Protein AF-A0A9D8BSC3-F1 (afdb_monomer_lite)

Radius of gyration: 22.59 Å; chains: 1; bounding box: 41×55×97 Å

Foldseek 3Di:
DDDDDPDDDPDPPPDDAAAPVLAQEAEDAEPLVVQVVVQVCVQVVDHWWKFKWFDLDDVLLVQLQCLQPQWDQHPVPRDIGGNDHWYWYKYFDPDQDFDADPNQGQDDHRRGMMTMTTDNQCAQVSLVSSVVSCVVSPIGTNDTDGHDPDPDDPPDDQDPCPPFKAWDDWDFDPPDPPGAIETEIEGQDPVVQLSVQVSDDACDPRYKYWYQYPQAIWIAHNSGIDGQAHDPVFQDPVQADEAKEWDDDFSPVQLVCLVVV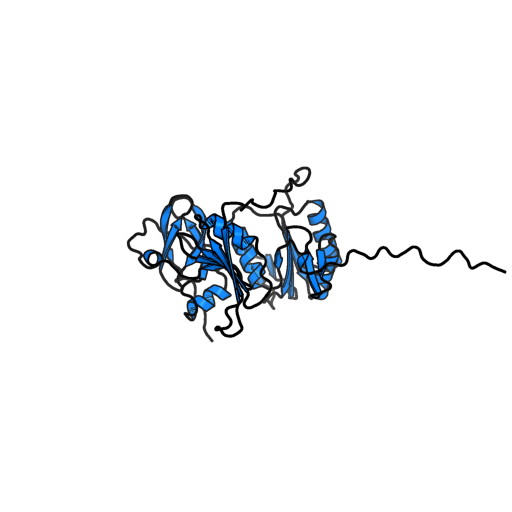VYQWGKTWIQDPPPRRIDIDTDHAQDWTWDADPPPRGTHIYGNVVDDDDDD

Structure (mmCIF, N/CA/C/O backbone):
data_AF-A0A9D8BSC3-F1
#
_entry.id   AF-A0A9D8BSC3-F1
#
loop_
_atom_site.group_PDB
_atom_site.id
_atom_site.type_symbol
_atom_site.label_atom_id
_atom_site.label_alt_id
_atom_site.label_comp_id
_atom_site.label_asym_id
_atom_site.label_entity_id
_atom_site.label_seq_id
_atom_site.pdbx_PDB_ins_code
_atom_site.Cartn_x
_atom_site.Cartn_y
_atom_site.Cartn_z
_atom_site.occupancy
_atom_site.B_iso_or_equiv
_atom_site.auth_seq_id
_atom_site.auth_comp_id
_atom_site.auth_asym_id
_atom_site.auth_atom_id
_atom_site.pdbx_PDB_model_num
ATOM 1 N N . MET A 1 1 ? 17.884 -0.652 -69.849 1.00 39.44 1 MET A N 1
ATOM 2 C CA . MET A 1 1 ? 17.995 0.632 -69.124 1.00 39.44 1 MET A CA 1
ATOM 3 C C . MET A 1 1 ? 16.592 1.201 -68.985 1.00 39.44 1 MET A C 1
ATOM 5 O O . MET A 1 1 ? 16.002 1.468 -70.017 1.00 39.44 1 MET A O 1
ATOM 9 N N . GLY A 1 2 ? 15.944 1.337 -67.831 1.00 35.50 2 GLY A N 1
ATOM 10 C CA . GLY A 1 2 ? 16.132 0.869 -66.445 1.00 35.50 2 GLY A CA 1
ATOM 11 C C . GLY A 1 2 ? 14.716 0.931 -65.817 1.00 35.50 2 GLY A C 1
ATOM 12 O O . GLY A 1 2 ? 13.962 1.826 -66.169 1.00 35.50 2 GLY A O 1
ATOM 13 N N . LEU A 1 3 ? 14.176 -0.009 -65.030 1.00 40.19 3 LEU A N 1
ATOM 14 C CA . LEU A 1 3 ? 14.751 -0.761 -63.910 1.00 40.19 3 LEU A CA 1
ATOM 15 C C . LEU A 1 3 ? 15.515 0.180 -62.975 1.00 40.19 3 LEU A C 1
ATOM 17 O O . LEU A 1 3 ? 16.732 0.080 -62.951 1.00 40.19 3 LEU A O 1
ATOM 21 N N . LEU A 1 4 ? 14.815 1.120 -62.304 1.00 37.81 4 LEU A N 1
ATOM 22 C CA . LEU A 1 4 ? 15.214 1.730 -61.011 1.00 37.81 4 LEU A CA 1
ATOM 23 C C . LEU A 1 4 ? 14.253 2.799 -60.407 1.00 37.81 4 LEU A C 1
ATOM 25 O O . LEU A 1 4 ? 14.720 3.628 -59.648 1.00 37.81 4 LEU A O 1
ATOM 29 N N . ASP A 1 5 ? 12.928 2.771 -60.624 1.00 36.38 5 ASP A N 1
ATOM 30 C CA . ASP A 1 5 ? 12.012 3.763 -59.984 1.00 36.38 5 ASP A CA 1
ATOM 31 C C . ASP A 1 5 ? 10.900 3.157 -59.106 1.00 36.38 5 ASP A C 1
ATOM 33 O O . ASP A 1 5 ? 9.890 3.789 -58.803 1.00 36.38 5 ASP A O 1
ATOM 37 N N . ARG A 1 6 ? 11.061 1.905 -58.655 1.00 36.91 6 ARG A N 1
ATOM 38 C CA . ARG A 1 6 ? 10.034 1.205 -57.850 1.00 36.91 6 ARG A CA 1
ATOM 39 C C . ARG A 1 6 ? 10.455 0.832 -56.431 1.00 36.91 6 ARG A C 1
ATOM 41 O O . ARG A 1 6 ? 9.776 0.049 -55.772 1.00 36.91 6 ARG A O 1
ATOM 48 N N . TRP A 1 7 ? 11.551 1.400 -55.956 1.00 40.72 7 TRP A N 1
ATOM 49 C CA . TRP A 1 7 ? 12.093 1.192 -54.620 1.00 40.72 7 TRP A CA 1
ATOM 50 C C . TRP A 1 7 ? 12.510 2.556 -54.099 1.00 40.72 7 TRP A C 1
ATOM 52 O O . TRP A 1 7 ? 13.538 3.022 -54.535 1.00 40.72 7 TRP A O 1
ATOM 62 N N . PHE A 1 8 ? 11.707 3.215 -53.263 1.00 40.84 8 PHE A N 1
ATOM 63 C CA . PHE A 1 8 ? 12.141 4.012 -52.105 1.00 40.84 8 PHE A CA 1
ATOM 64 C C . PHE A 1 8 ? 10.902 4.646 -51.453 1.00 40.84 8 PHE A C 1
ATOM 66 O O . PHE A 1 8 ? 10.196 5.447 -52.054 1.00 40.84 8 PHE A O 1
ATOM 73 N N . GLY A 1 9 ? 10.651 4.280 -50.192 1.00 37.97 9 GLY A N 1
ATOM 74 C CA . GLY A 1 9 ? 9.944 5.160 -49.263 1.00 37.97 9 GLY A CA 1
ATOM 75 C C . GLY A 1 9 ? 8.435 4.982 -49.097 1.00 37.97 9 GLY A C 1
ATOM 76 O O . GLY A 1 9 ? 7.731 5.979 -48.985 1.00 37.97 9 GLY A O 1
ATOM 77 N N . LYS A 1 10 ? 7.919 3.752 -48.936 1.00 38.69 10 LYS A N 1
ATOM 78 C CA . LYS A 1 10 ? 6.750 3.604 -48.046 1.00 38.69 10 LYS A CA 1
ATOM 79 C C . LYS A 1 10 ? 7.221 4.013 -46.654 1.00 38.69 10 LYS A C 1
ATOM 81 O O . LYS A 1 10 ? 8.032 3.309 -46.052 1.00 38.69 10 LYS A O 1
ATOM 86 N N . GLY A 1 11 ? 6.790 5.193 -46.210 1.00 34.16 11 GLY A N 1
ATOM 87 C CA . GLY A 1 11 ? 7.116 5.739 -44.903 1.00 34.16 11 GLY A CA 1
ATOM 88 C C . GLY A 1 11 ? 6.906 4.674 -43.837 1.00 34.16 11 GLY A C 1
ATOM 89 O O . GLY A 1 11 ? 5.804 4.152 -43.685 1.00 34.16 11 GLY A O 1
ATOM 90 N N . ARG A 1 12 ? 7.980 4.333 -43.117 1.00 38.03 12 ARG A N 1
ATOM 91 C CA . ARG A 1 12 ? 7.855 3.691 -41.812 1.00 38.03 12 ARG A CA 1
ATOM 92 C C . ARG A 1 12 ? 6.946 4.609 -41.007 1.00 38.03 12 ARG A C 1
ATOM 94 O O . ARG A 1 12 ? 7.365 5.714 -40.665 1.00 38.03 12 ARG A O 1
ATOM 101 N N . SER A 1 13 ? 5.710 4.187 -40.754 1.00 37.22 13 SER A N 1
ATOM 102 C CA . SER A 1 13 ? 4.911 4.770 -39.686 1.00 37.22 13 SER A CA 1
ATOM 103 C C . SER A 1 13 ? 5.812 4.762 -38.458 1.00 37.22 13 SER A C 1
ATOM 105 O O . SER A 1 13 ? 6.232 3.687 -38.019 1.00 37.22 13 SER A O 1
ATOM 107 N N . LYS A 1 14 ? 6.225 5.942 -37.978 1.00 47.81 14 LYS A N 1
ATOM 108 C CA . LYS A 1 14 ? 6.919 6.029 -36.695 1.00 47.81 14 LYS A CA 1
ATOM 109 C C . LYS A 1 14 ? 5.969 5.376 -35.702 1.00 47.81 14 LYS A C 1
ATOM 111 O O . LYS A 1 14 ? 4.850 5.861 -35.548 1.00 47.81 14 LYS A O 1
ATOM 116 N N . LEU A 1 15 ? 6.378 4.246 -35.126 1.00 57.72 15 LEU A N 1
ATOM 117 C CA . LEU A 1 15 ? 5.668 3.686 -33.985 1.00 57.72 15 LEU A CA 1
ATOM 118 C C . LEU A 1 15 ? 5.483 4.822 -32.969 1.00 57.72 15 LEU A C 1
ATOM 120 O O . LEU A 1 15 ? 6.385 5.669 -32.867 1.00 57.72 15 LEU A O 1
ATOM 124 N N . PRO A 1 16 ? 4.332 4.887 -32.281 1.00 70.00 16 PRO A N 1
ATOM 125 C CA . PRO A 1 16 ? 4.141 5.861 -31.220 1.00 70.00 16 PRO A CA 1
ATOM 126 C C . PRO A 1 16 ? 5.351 5.807 -30.283 1.00 70.00 16 PRO A C 1
ATOM 128 O O . PRO A 1 16 ? 5.787 4.730 -29.879 1.00 70.00 16 PRO A O 1
ATOM 131 N N . SER A 1 17 ? 5.964 6.962 -30.035 1.00 86.88 17 SER A N 1
ATOM 132 C CA . SER A 1 17 ? 7.032 7.077 -29.047 1.00 86.88 17 SER A CA 1
ATOM 133 C C . SER A 1 17 ? 6.356 7.351 -27.719 1.00 86.88 17 SER A C 1
ATOM 135 O O . SER A 1 17 ? 5.682 8.370 -27.613 1.00 86.88 17 SER A O 1
ATOM 137 N N . PHE A 1 18 ? 6.558 6.475 -26.745 1.00 91.88 18 PHE A N 1
ATOM 138 C CA . PHE A 1 18 ? 5.994 6.622 -25.410 1.00 91.88 18 PHE A CA 1
ATOM 139 C C . PHE A 1 18 ? 6.986 7.287 -24.450 1.00 91.88 18 PHE A C 1
ATOM 141 O O . PHE A 1 18 ? 8.204 7.163 -24.633 1.00 91.88 18 PHE A O 1
ATOM 148 N N . THR A 1 19 ? 6.471 7.977 -23.438 1.00 89.19 19 THR A N 1
ATOM 149 C CA . THR A 1 19 ? 7.225 8.547 -22.308 1.00 89.19 19 THR A CA 1
ATOM 150 C C . THR A 1 19 ? 6.678 8.037 -20.977 1.00 89.19 19 THR A C 1
ATOM 152 O O . THR A 1 19 ? 5.590 7.469 -20.928 1.00 89.19 19 THR A O 1
ATOM 155 N N . GLU A 1 20 ? 7.405 8.242 -19.877 1.00 87.06 20 GLU A N 1
ATOM 156 C CA . GLU A 1 20 ? 6.975 7.800 -18.536 1.00 87.06 20 GLU A CA 1
ATOM 157 C C . GLU A 1 20 ? 5.573 8.321 -18.166 1.00 87.06 20 GLU A C 1
ATOM 159 O O . GLU A 1 20 ? 4.775 7.609 -17.563 1.00 87.06 20 GLU A O 1
ATOM 164 N N . SER A 1 21 ? 5.233 9.537 -18.606 1.00 83.25 21 SER A N 1
ATOM 165 C CA . SER A 1 21 ? 3.921 10.160 -18.387 1.00 83.25 21 SER A CA 1
ATOM 166 C C . SER A 1 21 ? 2.738 9.416 -19.014 1.00 83.25 21 SER A C 1
ATOM 168 O O . SER A 1 21 ? 1.601 9.687 -18.638 1.00 83.25 21 SER A O 1
ATOM 170 N N . ASP A 1 22 ? 2.987 8.528 -19.980 1.00 84.50 22 ASP A N 1
ATOM 171 C CA . ASP A 1 22 ? 1.951 7.712 -20.622 1.00 84.50 22 ASP A CA 1
ATOM 172 C C . ASP A 1 22 ? 1.620 6.454 -19.802 1.00 84.50 22 ASP A C 1
ATOM 174 O O . ASP A 1 22 ? 0.696 5.713 -20.146 1.00 84.50 22 ASP A O 1
ATOM 178 N N . ASN A 1 23 ? 2.368 6.191 -18.724 1.00 85.62 23 ASN A N 1
ATOM 179 C CA . ASN A 1 23 ? 2.091 5.081 -17.831 1.00 85.62 23 ASN A CA 1
ATOM 180 C C . ASN A 1 23 ? 0.799 5.327 -17.045 1.00 85.62 23 ASN A C 1
ATOM 182 O O . ASN A 1 23 ? 0.721 6.221 -16.203 1.00 85.62 23 ASN A O 1
ATOM 186 N N . VAL A 1 24 ? -0.196 4.478 -17.276 1.00 85.44 24 VAL A N 1
ATOM 187 C CA . VAL A 1 24 ? -1.443 4.438 -16.498 1.00 85.44 24 VAL A CA 1
ATOM 188 C C . VAL A 1 24 ? -1.544 3.178 -15.632 1.00 85.44 24 VAL A C 1
ATOM 190 O O . VAL A 1 24 ? -2.511 3.025 -14.887 1.00 85.44 24 VAL A O 1
ATOM 193 N N . GLY A 1 25 ? -0.558 2.278 -15.724 1.00 84.88 25 GLY A N 1
ATOM 194 C CA . GLY A 1 25 ? -0.450 1.075 -14.904 1.00 84.88 25 GLY A CA 1
ATOM 195 C C . GLY A 1 25 ? 0.422 1.255 -13.658 1.00 84.88 25 GLY A C 1
ATOM 196 O O . GLY A 1 25 ? 1.201 2.200 -13.527 1.00 84.88 25 GLY A O 1
ATOM 197 N N . THR A 1 26 ? 0.337 0.294 -12.742 1.00 86.00 26 THR A N 1
ATOM 198 C CA . THR A 1 26 ? 1.191 0.215 -11.551 1.00 86.00 26 THR A CA 1
ATOM 199 C C . THR A 1 26 ? 2.370 -0.710 -11.832 1.00 86.00 26 THR A C 1
ATOM 201 O O . THR A 1 26 ? 2.204 -1.929 -11.940 1.00 86.00 26 THR A O 1
ATOM 204 N N . ARG A 1 27 ? 3.569 -0.132 -11.952 1.00 92.06 27 ARG A N 1
ATOM 205 C CA . ARG A 1 27 ? 4.796 -0.882 -12.230 1.00 92.06 27 ARG A CA 1
ATOM 206 C C . ARG A 1 27 ? 5.330 -1.573 -10.972 1.00 92.06 27 ARG A C 1
ATOM 208 O O . ARG A 1 27 ? 5.568 -0.926 -9.960 1.00 92.06 27 ARG A O 1
ATOM 215 N N . GLN A 1 28 ? 5.591 -2.869 -11.092 1.00 87.81 28 GLN A N 1
ATOM 216 C CA . GLN A 1 28 ? 6.288 -3.715 -10.130 1.00 87.81 28 GLN A CA 1
ATOM 217 C C . GLN A 1 28 ? 7.743 -3.861 -10.578 1.00 87.81 28 GLN A C 1
ATOM 219 O O . GLN A 1 28 ? 8.018 -4.487 -11.600 1.00 87.81 28 GLN A O 1
ATOM 224 N N . SER A 1 29 ? 8.662 -3.234 -9.849 1.00 86.62 29 SER A N 1
ATOM 225 C CA . SER A 1 29 ? 10.098 -3.185 -10.169 1.00 86.62 29 SER A CA 1
ATOM 226 C C . SER A 1 29 ? 10.998 -3.688 -9.042 1.00 86.62 29 SER A C 1
ATOM 228 O O . SER A 1 29 ? 12.162 -4.007 -9.281 1.00 86.62 29 SER A O 1
ATOM 230 N N . THR A 1 30 ? 10.464 -3.805 -7.825 1.00 77.50 30 THR A N 1
ATOM 231 C CA . THR A 1 30 ? 11.178 -4.337 -6.660 1.00 77.50 30 THR A CA 1
ATOM 232 C C . THR A 1 30 ? 10.383 -5.451 -5.991 1.00 77.50 30 THR A C 1
ATOM 234 O O . THR A 1 30 ? 9.166 -5.554 -6.158 1.00 77.50 30 THR A O 1
ATOM 237 N N . PHE A 1 31 ? 11.085 -6.289 -5.227 1.00 72.06 31 PHE A N 1
ATOM 238 C CA . PHE A 1 31 ? 10.464 -7.347 -4.437 1.00 72.06 31 PHE A CA 1
ATOM 239 C C . PHE A 1 31 ? 9.454 -6.775 -3.431 1.00 72.06 31 PHE A C 1
ATOM 241 O O . PHE A 1 31 ? 8.323 -7.249 -3.383 1.00 72.06 31 PHE A O 1
ATOM 248 N N . ASP A 1 32 ? 9.804 -5.688 -2.734 1.00 67.38 32 ASP A N 1
ATOM 249 C CA . ASP A 1 32 ? 8.925 -5.020 -1.761 1.00 67.38 32 ASP A CA 1
ATOM 250 C C . ASP A 1 32 ? 7.602 -4.543 -2.378 1.00 67.38 32 ASP A C 1
ATOM 252 O O . ASP A 1 32 ? 6.531 -4.778 -1.821 1.00 67.38 32 ASP A O 1
ATOM 256 N N . GLN A 1 33 ? 7.644 -3.932 -3.571 1.00 71.56 33 GLN A N 1
ATOM 257 C CA . GLN A 1 33 ? 6.428 -3.496 -4.271 1.00 71.56 33 GLN A CA 1
ATOM 258 C C . GLN A 1 33 ? 5.503 -4.686 -4.569 1.00 71.56 33 GLN A C 1
ATOM 260 O O . GLN A 1 33 ? 4.275 -4.585 -4.445 1.00 71.56 33 GLN A O 1
ATOM 265 N N . ALA A 1 34 ? 6.092 -5.826 -4.937 1.00 71.06 34 ALA A N 1
ATOM 266 C CA . ALA A 1 34 ? 5.349 -7.030 -5.255 1.00 71.06 34 ALA A CA 1
ATOM 267 C C . ALA A 1 34 ? 4.779 -7.703 -4.005 1.00 71.06 34 ALA A C 1
ATOM 269 O O . ALA A 1 34 ? 3.631 -8.146 -4.028 1.00 71.06 34 ALA A O 1
ATOM 270 N N . VAL A 1 35 ? 5.543 -7.747 -2.911 1.00 66.38 35 VAL A N 1
ATOM 271 C CA . VAL A 1 35 ? 5.078 -8.217 -1.599 1.00 66.38 35 VAL A CA 1
ATOM 272 C C . VAL A 1 35 ? 3.887 -7.382 -1.139 1.00 66.38 35 VAL A C 1
ATOM 274 O O . VAL A 1 35 ? 2.817 -7.947 -0.906 1.00 66.38 35 VAL A O 1
ATOM 277 N N . ALA A 1 36 ? 4.012 -6.052 -1.154 1.00 65.38 36 ALA A N 1
ATOM 278 C CA . ALA A 1 36 ? 2.921 -5.144 -0.814 1.00 65.38 36 ALA A CA 1
ATOM 279 C C . ALA A 1 36 ? 1.678 -5.396 -1.685 1.00 65.38 36 ALA A C 1
ATOM 281 O O . ALA A 1 36 ? 0.552 -5.426 -1.183 1.00 65.38 36 ALA A O 1
ATOM 282 N N . TYR A 1 37 ? 1.853 -5.642 -2.989 1.00 70.88 37 TYR A N 1
ATOM 283 C CA . TYR A 1 37 ? 0.745 -6.018 -3.869 1.00 70.88 37 TYR A CA 1
ATOM 284 C C . TYR A 1 37 ? 0.071 -7.333 -3.455 1.00 70.88 37 TYR A C 1
ATOM 286 O O . TYR A 1 37 ? -1.158 -7.379 -3.343 1.00 70.88 37 TYR A O 1
ATOM 294 N N . TRP A 1 38 ? 0.840 -8.402 -3.236 1.00 67.69 38 TRP A N 1
ATOM 295 C CA . TRP A 1 38 ? 0.288 -9.708 -2.868 1.00 67.69 38 TRP A CA 1
ATOM 296 C C . TRP A 1 38 ? -0.420 -9.675 -1.518 1.00 67.69 38 TRP A C 1
ATOM 298 O O . TRP A 1 38 ? -1.484 -10.278 -1.364 1.00 67.69 38 TRP A O 1
ATOM 308 N N . GLU A 1 39 ? 0.129 -8.929 -0.567 1.00 62.97 39 GLU A N 1
ATOM 309 C CA . GLU A 1 39 ? -0.489 -8.679 0.726 1.00 62.97 39 GLU A CA 1
ATOM 310 C C . GLU A 1 39 ? -1.814 -7.937 0.547 1.00 62.97 39 GLU A C 1
ATOM 312 O O . GLU A 1 39 ? -2.851 -8.451 0.961 1.00 62.97 39 GLU A O 1
ATOM 317 N N . MET A 1 40 ? -1.833 -6.810 -0.173 1.00 62.03 40 MET A N 1
ATOM 318 C CA . MET A 1 40 ? -3.067 -6.063 -0.460 1.00 62.03 40 MET A CA 1
ATOM 319 C C . MET A 1 40 ? -4.119 -6.896 -1.198 1.00 62.03 40 MET A C 1
ATOM 321 O O . MET A 1 40 ? -5.318 -6.769 -0.944 1.00 62.03 40 MET A O 1
ATOM 325 N N . ARG A 1 41 ? -3.696 -7.770 -2.113 1.00 64.25 41 ARG A N 1
ATOM 326 C CA . ARG A 1 41 ? -4.593 -8.685 -2.823 1.00 64.25 41 ARG A CA 1
ATOM 327 C C . ARG A 1 41 ? -5.234 -9.697 -1.875 1.00 64.25 41 ARG A C 1
ATOM 329 O O . ARG A 1 41 ? -6.434 -9.939 -1.978 1.00 64.25 41 ARG A O 1
ATOM 336 N N . ASN A 1 42 ? -4.462 -10.258 -0.945 1.00 55.38 42 ASN A N 1
ATOM 337 C CA . ASN A 1 42 ? -4.991 -11.151 0.086 1.00 55.38 42 ASN A CA 1
ATOM 338 C C . ASN A 1 42 ? -5.969 -10.416 1.020 1.00 55.38 42 ASN A C 1
ATOM 340 O O . ASN A 1 42 ? -6.974 -11.001 1.417 1.00 55.38 42 ASN A O 1
ATOM 344 N N . MET A 1 43 ? -5.730 -9.128 1.300 1.00 51.56 43 MET A N 1
ATOM 345 C CA . MET A 1 43 ? -6.607 -8.290 2.134 1.00 51.56 43 MET A CA 1
ATOM 346 C C . MET A 1 43 ? -7.977 -8.017 1.509 1.00 51.56 43 MET A C 1
ATOM 348 O O . MET A 1 43 ? -8.976 -7.948 2.214 1.00 51.56 43 MET A O 1
ATOM 352 N N . ARG A 1 44 ? -8.051 -7.824 0.187 1.00 54.06 44 ARG A N 1
ATOM 353 C CA . ARG A 1 44 ? -9.302 -7.419 -0.481 1.00 54.06 44 ARG A CA 1
ATOM 354 C C . ARG A 1 44 ? -10.333 -8.544 -0.595 1.00 54.06 44 ARG A C 1
ATOM 356 O O . ARG A 1 44 ? -11.460 -8.259 -0.987 1.00 54.06 44 ARG A O 1
ATOM 363 N N . GLN A 1 45 ? -9.949 -9.807 -0.364 1.00 48.34 45 GLN A N 1
ATOM 364 C CA . GLN A 1 45 ? -10.724 -11.040 -0.643 1.00 48.34 45 GLN A CA 1
ATOM 365 C C . GLN A 1 45 ? -11.301 -11.159 -2.070 1.00 48.34 45 GLN A C 1
ATOM 367 O O . GLN A 1 45 ? -11.909 -12.165 -2.438 1.00 48.34 45 GLN A O 1
ATOM 372 N N . LYS A 1 46 ? -11.072 -10.151 -2.910 1.00 53.81 46 LYS A N 1
ATOM 373 C CA . LYS A 1 46 ? -11.353 -10.114 -4.326 1.00 53.81 46 LYS A CA 1
ATOM 374 C C . LYS A 1 46 ? -10.031 -10.266 -5.050 1.00 53.81 46 LYS A C 1
ATOM 376 O O . LYS A 1 46 ? -9.147 -9.416 -5.001 1.00 53.81 46 LYS A O 1
ATOM 381 N N . PHE A 1 47 ? -9.908 -11.406 -5.699 1.00 67.44 47 PHE A N 1
ATOM 382 C CA . PHE A 1 47 ? -8.694 -11.806 -6.373 1.00 67.44 47 PHE A CA 1
ATOM 383 C C . PHE A 1 47 ? -8.795 -11.432 -7.839 1.00 67.44 47 PHE A C 1
ATOM 385 O O . PHE A 1 47 ? -9.440 -12.132 -8.625 1.00 67.44 47 PHE A O 1
ATOM 392 N N . ASP A 1 48 ? -8.109 -10.357 -8.195 1.00 81.00 48 ASP A N 1
ATOM 393 C CA . ASP A 1 48 ? -7.967 -9.966 -9.588 1.00 81.00 48 ASP A CA 1
ATOM 394 C C . ASP A 1 48 ? -7.325 -11.101 -10.404 1.00 81.00 48 ASP A C 1
ATOM 396 O O . ASP A 1 48 ? -6.511 -11.872 -9.858 1.00 81.00 48 ASP A O 1
ATOM 400 N N . PRO A 1 49 ? -7.695 -11.235 -11.688 1.00 88.88 49 PRO A N 1
ATOM 401 C CA . PRO A 1 49 ? -7.002 -12.127 -12.602 1.00 88.88 49 PRO A CA 1
ATOM 402 C C . PRO A 1 49 ? -5.539 -11.715 -12.738 1.00 88.88 49 PRO A C 1
ATOM 404 O O . PRO A 1 49 ? -5.192 -10.535 -12.637 1.00 88.88 49 PRO A O 1
ATOM 407 N N . PHE A 1 50 ? -4.674 -12.708 -12.928 1.00 91.69 50 PHE A N 1
ATOM 408 C CA . PHE A 1 50 ? -3.236 -12.487 -13.015 1.00 91.69 50 PHE A CA 1
ATOM 409 C C . PHE A 1 50 ? -2.502 -13.609 -13.752 1.00 91.69 50 PHE A C 1
ATOM 411 O O . PHE A 1 50 ? -2.985 -14.741 -13.857 1.00 91.69 50 PHE A O 1
ATOM 418 N N . VAL A 1 51 ? -1.292 -13.280 -14.195 1.00 93.06 51 VAL A N 1
ATOM 419 C CA . VAL A 1 51 ? -0.282 -14.176 -14.759 1.00 93.06 51 VAL A CA 1
ATOM 420 C C . VAL A 1 51 ? 1.032 -13.912 -14.026 1.00 93.06 51 VAL A C 1
ATOM 422 O O . VAL A 1 51 ? 1.467 -12.764 -13.968 1.00 93.06 51 VAL A O 1
ATOM 425 N N . LEU A 1 52 ? 1.653 -14.950 -13.456 1.00 91.31 52 LEU A N 1
ATOM 426 C CA . LEU A 1 52 ? 2.887 -14.833 -12.671 1.00 91.31 52 LEU A CA 1
ATOM 427 C C . LEU A 1 52 ? 3.882 -15.946 -13.018 1.00 91.31 52 LEU A C 1
ATOM 429 O O . LEU A 1 52 ? 3.575 -17.136 -12.890 1.00 91.31 52 LEU A O 1
ATOM 433 N N . TYR A 1 53 ? 5.070 -15.559 -13.478 1.00 91.44 53 TYR A N 1
ATOM 434 C CA . TYR A 1 53 ? 6.097 -16.482 -13.972 1.00 91.44 53 TYR A CA 1
ATOM 435 C C . TYR A 1 53 ? 7.476 -16.143 -13.414 1.00 91.44 53 TYR A C 1
ATOM 437 O O . TYR A 1 53 ? 7.809 -14.979 -13.205 1.00 91.44 53 TYR A O 1
ATOM 445 N N . TYR A 1 54 ? 8.291 -17.179 -13.250 1.00 89.19 54 TYR A N 1
ATOM 446 C CA . TYR A 1 54 ? 9.715 -17.094 -12.966 1.00 89.19 54 TYR A CA 1
ATOM 447 C C . TYR A 1 54 ? 10.542 -16.984 -14.237 1.00 89.19 54 TYR A C 1
ATOM 449 O O . TYR A 1 54 ? 10.253 -17.648 -15.227 1.00 89.19 54 TYR A O 1
ATOM 457 N N . PHE A 1 55 ? 11.642 -16.244 -14.174 1.00 91.00 55 PHE A N 1
ATOM 458 C CA . PHE A 1 55 ? 12.636 -16.137 -15.232 1.00 91.00 55 PHE A CA 1
ATOM 459 C C . PHE A 1 55 ? 14.044 -16.273 -14.668 1.00 91.00 55 PHE A C 1
ATOM 461 O O . PHE A 1 55 ? 14.354 -15.825 -13.566 1.00 91.00 55 PHE A O 1
ATOM 468 N N . SER A 1 56 ? 14.940 -16.845 -15.472 1.00 88.12 56 SER A N 1
ATOM 469 C CA . SER A 1 56 ? 16.345 -17.004 -15.084 1.00 88.12 56 SER A CA 1
ATOM 470 C C . SER A 1 56 ? 17.161 -15.717 -15.120 1.00 88.12 56 SER A C 1
ATOM 472 O O . SER A 1 56 ? 18.235 -15.644 -14.525 1.00 88.12 56 SER A O 1
ATOM 474 N N . ASN A 1 57 ? 16.689 -14.711 -15.855 1.00 89.94 57 ASN A N 1
ATOM 475 C CA . ASN A 1 57 ? 17.339 -13.415 -15.967 1.00 89.94 57 ASN A CA 1
ATOM 476 C C . ASN A 1 57 ? 16.343 -12.323 -16.361 1.00 89.94 57 ASN A C 1
ATOM 478 O O . ASN A 1 57 ? 15.350 -12.582 -17.046 1.00 89.94 57 ASN A O 1
ATOM 482 N N . GLU A 1 58 ? 16.710 -11.097 -16.005 1.00 93.50 58 GLU A N 1
ATOM 483 C CA . GLU A 1 58 ? 15.998 -9.862 -16.311 1.00 93.50 58 GLU A CA 1
ATOM 484 C C . GLU A 1 58 ? 15.604 -9.748 -17.786 1.00 93.50 58 GLU A C 1
ATOM 486 O O . GLU A 1 58 ? 14.453 -9.477 -18.122 1.00 93.50 58 GLU A O 1
ATOM 491 N N . ARG A 1 59 ? 16.558 -9.983 -18.696 1.00 95.44 59 ARG A N 1
ATOM 492 C CA . ARG A 1 59 ? 16.363 -9.750 -20.133 1.00 95.44 59 ARG A CA 1
ATOM 493 C C . ARG A 1 59 ? 15.201 -10.566 -20.697 1.00 95.44 59 ARG A C 1
ATOM 495 O O . ARG A 1 59 ? 14.531 -10.096 -21.615 1.00 95.44 59 ARG A O 1
ATOM 502 N N . ARG A 1 60 ? 14.984 -11.784 -20.196 1.00 95.56 60 ARG A N 1
ATOM 503 C CA . ARG A 1 60 ? 13.866 -12.640 -20.617 1.00 95.56 60 ARG A CA 1
ATOM 504 C C . ARG A 1 60 ? 12.533 -12.126 -20.085 1.00 95.56 60 ARG A C 1
ATOM 506 O O . ARG A 1 60 ? 11.622 -11.959 -20.888 1.00 95.56 60 ARG A O 1
ATOM 513 N N . ALA A 1 61 ? 12.456 -11.797 -18.794 1.00 95.88 61 ALA A N 1
ATOM 514 C CA . ALA A 1 61 ? 11.256 -11.218 -18.185 1.00 95.88 61 ALA A CA 1
ATOM 515 C C . ALA A 1 61 ? 10.837 -9.924 -18.902 1.00 95.88 61 ALA A C 1
ATOM 517 O O . ALA A 1 61 ? 9.701 -9.784 -19.355 1.00 95.88 61 ALA A O 1
ATOM 518 N N . ARG A 1 62 ? 11.800 -9.019 -19.115 1.00 97.56 62 ARG A N 1
ATOM 519 C CA . ARG A 1 62 ? 11.592 -7.748 -19.813 1.00 97.56 62 ARG A CA 1
ATOM 520 C C . ARG A 1 62 ? 11.086 -7.934 -21.242 1.00 97.56 62 ARG A C 1
ATOM 522 O O . ARG A 1 62 ? 10.155 -7.253 -21.660 1.00 97.56 62 ARG A O 1
ATOM 529 N N . LYS A 1 63 ? 11.697 -8.845 -22.008 1.00 97.62 63 LYS A N 1
ATOM 530 C CA . LYS A 1 63 ? 11.266 -9.138 -23.384 1.00 97.62 63 LYS A CA 1
ATOM 531 C C . LYS A 1 63 ? 9.865 -9.730 -23.441 1.00 97.62 63 LYS A C 1
ATOM 533 O O . LYS A 1 63 ? 9.128 -9.381 -24.351 1.00 97.62 63 LYS A O 1
ATOM 538 N N . ALA A 1 64 ? 9.524 -10.599 -22.493 1.00 97.81 64 ALA A N 1
ATOM 539 C CA . ALA A 1 64 ? 8.213 -11.222 -22.433 1.00 97.81 64 ALA A CA 1
ATOM 540 C C . ALA A 1 64 ? 7.108 -10.181 -22.219 1.00 97.81 64 ALA A C 1
ATOM 542 O O . ALA A 1 64 ? 6.113 -10.183 -22.935 1.00 97.81 64 ALA A O 1
ATOM 543 N N . LEU A 1 65 ? 7.328 -9.240 -21.295 1.00 97.81 65 LEU A N 1
ATOM 544 C CA . LEU A 1 65 ? 6.403 -8.134 -21.049 1.00 97.81 65 LEU A CA 1
ATOM 545 C C . LEU A 1 65 ? 6.244 -7.224 -22.270 1.00 97.81 65 LEU A C 1
ATOM 547 O O . LEU A 1 65 ? 5.127 -6.863 -22.605 1.00 97.81 65 LEU A O 1
ATOM 551 N N . LEU A 1 66 ? 7.330 -6.911 -22.981 1.00 97.69 66 LEU A N 1
ATOM 552 C CA . LEU A 1 66 ? 7.288 -6.073 -24.189 1.00 97.69 66 LEU A CA 1
ATOM 553 C C . LEU A 1 66 ? 6.606 -6.720 -25.408 1.00 97.69 66 LEU A C 1
ATOM 555 O O . LEU A 1 66 ? 6.447 -6.053 -26.428 1.00 97.69 66 LEU A O 1
ATOM 559 N N . GLU A 1 67 ? 6.221 -8.000 -25.351 1.00 97.31 67 GLU A N 1
ATOM 560 C CA . GLU A 1 67 ? 5.354 -8.592 -26.383 1.00 97.31 67 GLU A CA 1
ATOM 561 C C . GLU A 1 67 ? 3.869 -8.264 -26.177 1.00 97.31 67 GLU A C 1
ATOM 563 O O . GLU A 1 67 ? 3.051 -8.534 -27.059 1.00 97.31 67 GLU A O 1
ATOM 568 N N . LEU A 1 68 ? 3.509 -7.689 -25.029 1.00 96.44 68 LEU A N 1
ATOM 569 C CA . LEU A 1 68 ? 2.155 -7.236 -24.745 1.00 96.44 68 LEU A CA 1
ATOM 570 C C . LEU A 1 68 ? 1.927 -5.870 -25.379 1.00 96.44 68 LEU A C 1
ATOM 572 O O . LEU A 1 68 ? 2.705 -4.948 -25.160 1.00 96.44 68 LEU A O 1
ATOM 576 N N . ASP A 1 69 ? 0.834 -5.723 -26.131 1.00 94.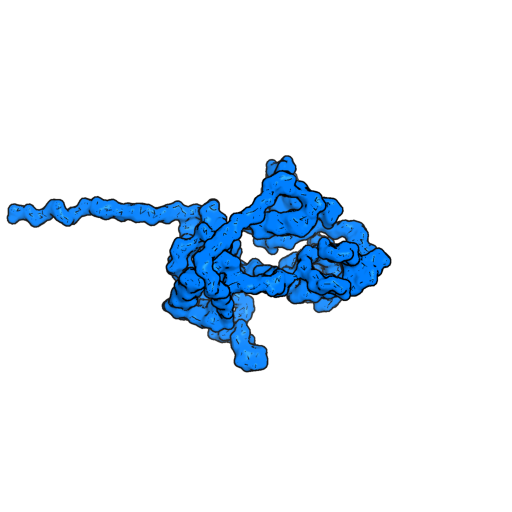12 69 ASP A N 1
ATOM 577 C CA . ASP A 1 69 ? 0.580 -4.493 -26.896 1.00 94.12 69 ASP A CA 1
ATOM 578 C C . ASP A 1 69 ? 0.372 -3.273 -25.999 1.00 94.12 69 ASP A C 1
ATOM 580 O O . ASP A 1 69 ? 0.562 -2.155 -26.460 1.00 94.12 69 ASP A O 1
ATOM 584 N N . CYS A 1 70 ? -0.010 -3.481 -24.737 1.00 93.75 70 CYS A N 1
ATOM 585 C CA . CYS A 1 70 ? -0.176 -2.420 -23.755 1.00 93.75 70 CYS A CA 1
ATOM 586 C C . CYS A 1 70 ? 1.116 -2.072 -23.004 1.00 93.75 70 CYS A C 1
ATOM 588 O O . CYS A 1 70 ? 1.107 -1.110 -22.243 1.00 93.75 70 CYS A O 1
ATOM 590 N N . VAL A 1 71 ? 2.209 -2.830 -23.165 1.00 96.50 71 VAL A N 1
ATOM 591 C CA . VAL A 1 71 ? 3.473 -2.598 -22.451 1.00 96.50 71 VAL A CA 1
ATOM 592 C C . VAL A 1 71 ? 4.527 -2.051 -23.405 1.00 96.50 71 VAL A C 1
ATOM 594 O O . VAL A 1 71 ? 4.827 -2.631 -24.449 1.00 96.50 71 VAL A O 1
ATOM 597 N N . HIS A 1 72 ? 5.139 -0.935 -23.023 1.00 96.56 72 HIS A N 1
ATOM 598 C CA . HIS A 1 72 ? 6.120 -0.238 -23.849 1.00 96.56 72 HIS A CA 1
ATOM 599 C C . HIS A 1 72 ? 7.350 0.164 -23.049 1.00 96.56 72 HIS A C 1
ATOM 601 O O . HIS A 1 72 ? 7.346 0.152 -21.824 1.00 96.56 72 HIS A O 1
ATOM 607 N N . GLU A 1 73 ? 8.404 0.546 -23.760 1.00 95.88 73 GLU A N 1
ATOM 608 C CA . GLU A 1 73 ? 9.578 1.187 -23.179 1.00 95.88 73 GLU A CA 1
ATOM 609 C C . GLU A 1 73 ? 9.455 2.702 -23.342 1.00 95.88 73 GLU A C 1
ATOM 611 O O . GLU A 1 73 ? 9.333 3.205 -24.464 1.00 95.88 73 GLU A O 1
ATOM 616 N N . ALA A 1 74 ? 9.478 3.421 -22.223 1.00 91.12 74 ALA A N 1
ATOM 617 C CA . ALA A 1 74 ? 9.493 4.873 -22.205 1.00 91.12 74 ALA A CA 1
ATOM 618 C C . ALA A 1 74 ? 10.831 5.395 -22.745 1.00 91.12 74 ALA A C 1
ATOM 620 O O . ALA A 1 74 ? 11.904 4.982 -22.312 1.00 91.12 74 ALA A O 1
ATOM 621 N N . LYS A 1 75 ? 10.784 6.316 -23.709 1.00 92.75 75 LYS A N 1
ATOM 622 C CA . LYS A 1 75 ? 11.983 6.830 -24.388 1.00 92.75 75 LYS A CA 1
ATOM 623 C C . LYS A 1 75 ? 12.852 7.712 -23.485 1.00 92.75 75 LYS A C 1
ATOM 625 O O . LYS A 1 75 ? 14.055 7.823 -23.713 1.00 92.75 75 LYS A O 1
ATOM 630 N N . ASP A 1 76 ? 12.233 8.400 -22.538 1.00 85.31 76 ASP A N 1
ATOM 631 C CA . ASP A 1 76 ? 12.869 9.340 -21.618 1.00 85.31 76 ASP A CA 1
ATOM 632 C C . ASP A 1 76 ? 13.531 8.648 -20.421 1.00 85.31 76 ASP A C 1
ATOM 634 O O . ASP A 1 76 ? 14.598 9.090 -19.999 1.00 85.31 76 ASP A O 1
ATOM 638 N N . THR A 1 77 ? 12.955 7.554 -19.916 1.00 87.38 77 THR A N 1
ATOM 639 C CA . THR A 1 77 ? 13.466 6.843 -18.727 1.00 87.38 77 THR A CA 1
ATOM 640 C C . THR A 1 77 ? 14.062 5.465 -19.023 1.00 87.38 77 THR A C 1
ATOM 642 O O . THR A 1 77 ? 14.888 4.981 -18.255 1.00 87.38 77 THR A O 1
ATOM 645 N N . GLY A 1 78 ? 13.663 4.812 -20.119 1.00 90.50 78 GLY A N 1
ATOM 646 C CA . GLY A 1 78 ? 13.977 3.405 -20.407 1.00 90.50 78 GLY A CA 1
ATOM 647 C C . GLY A 1 78 ? 13.142 2.398 -19.602 1.00 90.50 78 GLY A C 1
ATOM 648 O O . GLY A 1 78 ? 13.291 1.179 -19.778 1.00 90.50 78 GLY A O 1
ATOM 649 N N . ASN A 1 79 ? 12.249 2.882 -18.734 1.00 92.12 79 ASN A N 1
ATOM 650 C CA . ASN A 1 79 ? 11.389 2.036 -17.921 1.00 92.12 79 ASN A CA 1
ATOM 651 C C . ASN A 1 79 ? 10.290 1.384 -18.762 1.00 92.12 79 ASN A C 1
ATOM 653 O O . ASN A 1 79 ? 9.889 1.891 -19.812 1.00 92.12 79 ASN A O 1
ATOM 657 N N . LEU A 1 80 ? 9.756 0.271 -18.258 1.00 94.44 80 LEU A N 1
ATOM 658 C CA . LEU A 1 80 ? 8.510 -0.267 -18.788 1.00 94.44 80 LEU A CA 1
ATOM 659 C C . LEU A 1 80 ? 7.334 0.609 -18.344 1.00 94.44 80 LEU A C 1
ATOM 661 O O . LEU A 1 80 ? 7.219 0.937 -17.165 1.00 94.44 80 LEU A O 1
ATOM 665 N N . ILE A 1 81 ? 6.440 0.930 -19.266 1.00 92.94 81 ILE A N 1
ATOM 666 C CA . ILE A 1 81 ? 5.156 1.574 -18.991 1.00 92.94 81 ILE A CA 1
ATOM 667 C C . ILE A 1 81 ? 4.020 0.665 -19.442 1.00 92.94 81 ILE A C 1
ATOM 669 O O . ILE A 1 81 ? 4.222 -0.170 -20.327 1.00 92.94 81 ILE A O 1
ATOM 673 N N . CYS A 1 82 ? 2.830 0.855 -18.881 1.00 91.44 82 CYS A N 1
ATOM 674 C CA . CYS A 1 82 ? 1.621 0.224 -19.377 1.00 91.44 82 CYS A CA 1
ATOM 675 C C . CYS A 1 82 ? 0.571 1.281 -19.719 1.00 91.44 82 CYS A C 1
ATOM 677 O O . CYS A 1 82 ? 0.260 2.144 -18.899 1.00 91.44 82 CYS A O 1
ATOM 679 N N . THR A 1 83 ? 0.032 1.210 -20.935 1.00 92.69 83 THR A N 1
ATOM 680 C CA . THR A 1 83 ? -1.044 2.088 -21.429 1.00 92.69 83 THR A CA 1
ATOM 681 C C . THR A 1 83 ? -2.434 1.611 -21.011 1.00 92.69 83 THR A C 1
ATOM 683 O O . THR A 1 83 ? -3.435 2.261 -21.311 1.00 92.69 83 THR A O 1
ATOM 686 N N . GLU A 1 84 ? -2.499 0.507 -20.265 1.00 90.12 84 GLU A N 1
ATOM 687 C CA . GLU A 1 84 ? -3.702 0.011 -19.612 1.00 90.12 84 GLU A CA 1
ATOM 688 C C . GLU A 1 84 ? -3.550 0.066 -18.081 1.00 90.12 84 GLU A C 1
ATOM 690 O O . GLU A 1 84 ? -2.445 -0.110 -17.561 1.00 90.12 84 GLU A O 1
ATOM 695 N N . PRO A 1 85 ? -4.643 0.306 -17.331 1.00 86.94 85 PRO A N 1
ATOM 696 C CA . PRO A 1 85 ? -4.641 0.340 -15.868 1.00 86.94 85 PRO A CA 1
ATOM 697 C C . PRO A 1 85 ? -4.525 -1.077 -15.281 1.00 86.94 85 PRO A C 1
ATOM 699 O O . PRO A 1 85 ? -5.488 -1.645 -14.750 1.00 86.94 85 PRO A O 1
ATOM 702 N N . LEU A 1 86 ? -3.330 -1.644 -15.427 1.00 89.44 86 LEU A N 1
ATOM 703 C CA . LEU A 1 86 ? -2.909 -2.964 -14.976 1.00 89.44 86 LEU A CA 1
ATOM 704 C C . LEU A 1 86 ? -1.748 -2.840 -13.994 1.00 89.44 86 LEU A C 1
ATOM 706 O O . LEU A 1 86 ? -1.007 -1.859 -13.978 1.00 89.44 86 LEU A O 1
ATOM 710 N N . ILE A 1 87 ? -1.563 -3.886 -13.206 1.00 91.88 87 ILE A N 1
ATOM 711 C CA . ILE A 1 87 ? -0.373 -4.105 -12.395 1.00 91.88 87 ILE A CA 1
ATOM 712 C C . ILE A 1 87 ? 0.563 -4.959 -13.233 1.00 91.88 87 ILE A C 1
ATOM 714 O O . ILE A 1 87 ? 0.174 -6.032 -13.691 1.00 91.88 87 ILE A O 1
ATOM 718 N N . PHE A 1 88 ? 1.774 -4.481 -13.482 1.00 95.62 88 PHE A N 1
ATOM 719 C CA . PHE A 1 88 ? 2.674 -5.116 -14.439 1.00 95.62 88 PHE A CA 1
ATOM 720 C C . PHE A 1 88 ? 4.130 -4.912 -14.044 1.00 95.62 88 PHE A C 1
ATOM 722 O O . PHE A 1 88 ? 4.460 -3.954 -13.355 1.00 95.62 88 PHE A O 1
ATOM 729 N N . GLY A 1 89 ? 5.022 -5.771 -14.521 1.00 95.62 89 GLY A N 1
ATOM 730 C CA . GLY A 1 89 ? 6.460 -5.562 -14.385 1.00 95.62 89 GLY A CA 1
ATOM 731 C C . GLY A 1 89 ? 7.193 -6.821 -13.969 1.00 95.62 89 GLY A C 1
ATOM 732 O O . GLY A 1 89 ? 6.650 -7.925 -14.029 1.00 95.62 89 GLY A O 1
ATOM 733 N N . TYR A 1 90 ? 8.452 -6.643 -13.591 1.00 95.31 90 TYR A N 1
ATOM 734 C CA . TYR A 1 90 ? 9.302 -7.715 -13.111 1.00 95.31 90 TYR A CA 1
ATOM 735 C C . TYR A 1 90 ? 10.235 -7.210 -12.018 1.00 95.31 90 TYR A C 1
ATOM 737 O O . TYR A 1 90 ? 10.642 -6.051 -12.019 1.00 95.31 90 TYR A O 1
ATOM 745 N N . TYR A 1 91 ? 10.609 -8.103 -11.114 1.00 89.75 91 TYR A N 1
ATOM 746 C CA . TYR A 1 91 ? 11.494 -7.809 -9.994 1.00 89.75 91 TYR A CA 1
ATOM 747 C C . TYR A 1 91 ? 12.413 -8.995 -9.727 1.00 89.75 91 TYR A C 1
ATOM 749 O O . TYR A 1 91 ? 12.081 -10.142 -10.039 1.00 89.75 91 TYR A O 1
ATOM 757 N N . GLN A 1 92 ? 13.592 -8.712 -9.179 1.00 88.19 92 GLN A N 1
ATOM 758 C CA . GLN A 1 92 ? 14.511 -9.751 -8.732 1.00 88.19 92 GLN A CA 1
ATOM 759 C C . GLN A 1 92 ? 13.967 -10.400 -7.453 1.00 88.19 92 GLN A C 1
ATOM 761 O O . GLN A 1 92 ? 13.448 -9.714 -6.576 1.00 88.19 92 GLN A O 1
ATOM 766 N N . THR A 1 93 ? 14.079 -11.720 -7.349 1.00 78.62 93 THR A N 1
ATOM 767 C CA . THR A 1 93 ? 13.715 -12.474 -6.146 1.00 78.62 93 THR A CA 1
ATOM 768 C C . THR A 1 93 ? 14.923 -12.609 -5.226 1.00 78.62 93 THR A C 1
ATOM 770 O O . THR A 1 93 ? 16.019 -12.910 -5.698 1.00 78.62 93 THR A O 1
ATOM 773 N N . GLU A 1 94 ? 14.722 -12.473 -3.917 1.00 67.38 94 GLU A N 1
ATOM 774 C CA . GLU A 1 94 ? 15.785 -12.650 -2.908 1.00 67.38 94 GLU A CA 1
ATOM 775 C C . GLU A 1 94 ? 16.116 -14.123 -2.616 1.00 67.38 94 GLU A C 1
ATOM 777 O O . GLU A 1 94 ? 17.043 -14.442 -1.879 1.00 67.38 94 GLU A O 1
ATOM 782 N N . VAL A 1 95 ? 15.354 -15.045 -3.201 1.00 59.69 95 VAL A N 1
ATOM 783 C CA . VAL A 1 95 ? 15.460 -16.473 -2.925 1.00 59.69 95 VAL A CA 1
ATOM 784 C C . VAL A 1 95 ? 16.474 -17.110 -3.884 1.00 59.69 95 VAL A C 1
ATOM 786 O O . VAL A 1 95 ? 16.160 -17.366 -5.047 1.00 59.69 95 VAL A O 1
ATOM 789 N N . GLU A 1 96 ? 17.702 -17.340 -3.411 1.00 53.91 96 GLU A N 1
ATOM 790 C CA . GLU A 1 96 ? 18.773 -17.973 -4.205 1.00 53.91 96 GLU A CA 1
ATOM 791 C C . GLU A 1 96 ? 18.597 -19.495 -4.357 1.00 53.91 96 GLU A C 1
ATOM 793 O O . GLU A 1 96 ? 18.978 -20.065 -5.387 1.00 53.91 96 GLU A O 1
ATOM 798 N N . ASP A 1 97 ? 17.977 -20.134 -3.362 1.00 57.12 97 ASP A N 1
ATOM 799 C CA . ASP A 1 97 ? 17.798 -21.583 -3.283 1.00 57.12 97 ASP A CA 1
ATOM 800 C C . ASP A 1 97 ? 16.377 -22.040 -3.638 1.00 57.12 97 ASP A C 1
ATOM 802 O O . ASP A 1 97 ? 15.399 -21.300 -3.564 1.00 57.12 97 ASP A O 1
ATOM 806 N N . GLU A 1 98 ? 16.250 -23.303 -4.037 1.00 57.88 98 GLU A N 1
ATOM 807 C CA . GLU A 1 98 ? 14.946 -23.901 -4.309 1.00 57.88 98 GLU A CA 1
ATOM 808 C C . GLU A 1 98 ? 14.135 -24.020 -3.014 1.00 57.88 98 GLU A C 1
ATOM 810 O O . GLU A 1 98 ? 14.532 -24.729 -2.089 1.00 57.88 98 GLU A O 1
ATOM 815 N N . VAL A 1 99 ? 12.982 -23.353 -2.945 1.00 55.22 99 VAL A N 1
ATOM 816 C CA . VAL A 1 99 ? 12.081 -23.464 -1.791 1.00 55.22 99 VAL A CA 1
ATOM 817 C C . VAL A 1 99 ? 10.962 -24.420 -2.154 1.00 55.22 99 VAL A C 1
ATOM 819 O O . VAL A 1 99 ? 10.146 -24.114 -3.020 1.00 55.22 99 VAL A O 1
ATOM 822 N N . VAL A 1 100 ? 10.903 -25.566 -1.477 1.00 46.59 100 VAL A N 1
ATOM 823 C CA . VAL A 1 100 ? 9.819 -26.546 -1.617 1.00 46.59 100 VAL A CA 1
ATOM 824 C C . VAL A 1 100 ? 9.084 -26.667 -0.289 1.00 46.59 100 VAL A C 1
ATOM 826 O O . VAL A 1 100 ? 9.679 -27.056 0.714 1.00 46.59 100 VAL A O 1
ATOM 829 N N . ILE A 1 101 ? 7.781 -26.381 -0.274 1.00 35.72 101 ILE A N 1
ATOM 830 C CA . ILE A 1 101 ? 6.922 -26.605 0.898 1.00 35.72 101 ILE A CA 1
ATOM 831 C C . ILE A 1 101 ? 5.836 -27.605 0.515 1.00 35.72 101 ILE A C 1
ATOM 833 O O . ILE A 1 101 ? 5.113 -27.402 -0.455 1.00 35.72 101 ILE A O 1
ATOM 837 N N . ALA A 1 102 ? 5.735 -28.704 1.268 1.00 34.59 102 ALA A N 1
ATOM 838 C CA . ALA A 1 102 ? 4.743 -29.764 1.052 1.00 34.59 102 ALA A CA 1
ATOM 839 C C . ALA A 1 102 ? 4.703 -30.317 -0.395 1.00 34.59 102 ALA A C 1
ATOM 841 O O . ALA A 1 102 ? 3.641 -30.648 -0.915 1.00 34.59 102 ALA A O 1
ATOM 842 N N . GLY A 1 103 ? 5.864 -30.409 -1.057 1.00 35.47 103 GLY A N 1
ATOM 843 C CA . GLY A 1 103 ? 5.978 -30.884 -2.444 1.00 35.47 103 GLY A CA 1
ATOM 844 C C . GLY A 1 103 ? 5.653 -29.836 -3.516 1.00 35.47 103 GLY A C 1
ATOM 845 O O . GLY A 1 103 ? 5.688 -30.156 -4.701 1.00 35.47 103 GLY A O 1
ATOM 846 N N . VAL A 1 104 ? 5.371 -28.589 -3.125 1.00 37.50 104 VAL A N 1
ATOM 847 C CA . VAL A 1 104 ? 5.161 -27.457 -4.034 1.00 37.50 104 VAL A CA 1
ATOM 848 C C . VAL A 1 104 ? 6.445 -26.639 -4.115 1.00 37.50 104 VAL A C 1
ATOM 850 O O . VAL A 1 104 ? 6.903 -26.109 -3.103 1.00 37.50 104 VAL A O 1
ATOM 853 N N . VAL A 1 105 ? 7.017 -26.526 -5.317 1.00 50.19 105 VAL A N 1
ATOM 854 C CA . VAL A 1 105 ? 8.153 -25.635 -5.592 1.00 50.19 105 VAL A CA 1
ATOM 855 C C . VAL A 1 105 ? 7.645 -24.193 -5.552 1.00 50.19 105 VAL A C 1
ATOM 857 O O . VAL A 1 105 ? 6.981 -23.730 -6.476 1.00 50.19 105 VAL A O 1
ATOM 860 N N . LEU A 1 106 ? 7.923 -23.501 -4.451 1.00 49.50 106 LEU A N 1
ATOM 861 C CA . LEU A 1 106 ? 7.587 -22.096 -4.248 1.00 49.50 106 LEU A CA 1
ATOM 862 C C . LEU A 1 106 ? 8.568 -21.161 -4.940 1.00 49.50 106 LEU A C 1
ATOM 864 O O . LEU A 1 106 ? 8.144 -20.081 -5.313 1.00 49.50 106 LEU A O 1
ATOM 868 N N . SER A 1 107 ? 9.826 -21.568 -5.118 1.00 57.53 107 SER A N 1
ATOM 869 C CA . SER A 1 107 ? 10.823 -20.877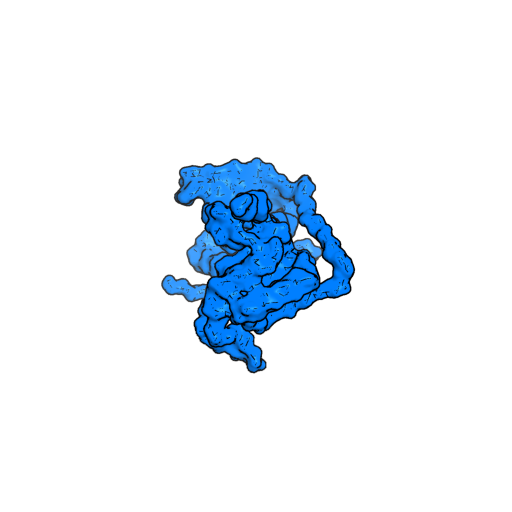 -5.942 1.00 57.53 107 SER A CA 1
ATOM 870 C C . SER A 1 107 ? 11.713 -21.929 -6.609 1.00 57.53 107 SER A C 1
ATOM 872 O O . SER A 1 107 ? 12.355 -22.694 -5.888 1.00 57.53 107 SER A O 1
ATOM 874 N N . PRO A 1 108 ? 11.729 -22.056 -7.947 1.00 61.41 108 PRO A N 1
ATOM 875 C CA . PRO A 1 108 ? 12.568 -23.031 -8.629 1.00 61.41 108 PRO A CA 1
ATOM 876 C C . PRO A 1 108 ? 14.030 -22.583 -8.624 1.00 61.41 108 PRO A C 1
ATOM 878 O O . PRO A 1 108 ? 14.333 -21.399 -8.792 1.00 61.41 108 PRO A O 1
ATOM 881 N N . LYS A 1 109 ? 14.956 -23.543 -8.524 1.00 60.22 109 LYS A N 1
ATOM 882 C CA . LYS A 1 109 ? 16.394 -23.275 -8.621 1.00 60.22 109 LYS A CA 1
ATOM 883 C C . LYS A 1 109 ? 16.715 -22.477 -9.892 1.00 60.22 109 LYS A C 1
ATOM 885 O O . LYS A 1 109 ? 16.564 -22.972 -11.008 1.00 60.22 109 LYS A O 1
ATOM 890 N N . GLY A 1 110 ? 17.181 -21.239 -9.718 1.00 62.25 110 GLY A N 1
ATOM 891 C CA . GLY A 1 110 ? 17.553 -20.341 -10.814 1.00 62.25 110 GLY A CA 1
ATOM 892 C C . GLY A 1 110 ? 16.459 -19.385 -11.302 1.00 62.25 110 GLY A C 1
ATOM 893 O O . GLY A 1 110 ? 16.734 -18.628 -12.232 1.00 62.25 110 GLY A O 1
ATOM 894 N N . GLY A 1 111 ? 15.267 -19.364 -10.698 1.00 69.50 111 GLY A N 1
ATOM 895 C CA . GLY A 1 111 ? 14.220 -18.369 -10.954 1.00 69.50 111 GLY A CA 1
ATOM 896 C C . GLY A 1 111 ? 14.526 -17.018 -10.304 1.00 69.50 111 GLY A C 1
ATOM 897 O O . GLY A 1 111 ? 13.862 -16.645 -9.354 1.00 69.50 111 GLY A O 1
ATOM 898 N N . LYS A 1 112 ? 15.531 -16.294 -10.812 1.00 83.81 112 LYS A N 1
ATOM 899 C CA . LYS A 1 112 ? 16.035 -15.036 -10.224 1.00 83.81 112 LYS A CA 1
ATOM 900 C C . LYS A 1 112 ? 15.089 -13.841 -10.350 1.00 83.81 112 LYS A C 1
ATOM 902 O O . LYS A 1 112 ? 15.330 -12.817 -9.721 1.00 83.81 112 LYS A O 1
ATOM 907 N N . TYR A 1 113 ? 14.094 -13.929 -11.225 1.00 90.25 113 TYR A N 1
ATOM 908 C CA . TYR A 1 113 ? 13.161 -12.845 -11.501 1.00 90.25 113 TYR A CA 1
ATOM 909 C C . TYR A 1 113 ? 11.738 -13.374 -11.532 1.00 90.25 113 TYR A C 1
ATOM 911 O O . TYR A 1 113 ? 11.487 -14.431 -12.107 1.00 90.25 113 TYR A O 1
ATOM 919 N N . GLU A 1 114 ? 10.804 -12.608 -10.988 1.00 91.69 114 GLU A N 1
ATOM 920 C CA . GLU A 1 114 ? 9.371 -12.824 -11.157 1.00 91.69 114 GLU A CA 1
ATOM 921 C C . GLU A 1 114 ? 8.810 -11.733 -12.060 1.00 91.69 114 GLU A C 1
ATOM 923 O O . GLU A 1 114 ? 9.156 -10.565 -11.901 1.00 91.69 114 GLU A O 1
ATOM 928 N N . ALA A 1 115 ? 7.959 -12.110 -13.014 1.00 95.38 115 ALA A N 1
ATOM 929 C CA . ALA A 1 115 ? 7.205 -11.172 -13.835 1.00 95.38 115 ALA A CA 1
ATOM 930 C C . ALA A 1 115 ? 5.708 -11.375 -13.626 1.00 95.38 115 ALA A C 1
ATOM 932 O O . ALA A 1 115 ? 5.230 -12.514 -13.585 1.00 95.38 115 ALA A O 1
ATOM 933 N N . ILE A 1 116 ? 4.981 -10.266 -13.534 1.00 95.12 116 ILE A N 1
ATOM 934 C CA . ILE A 1 116 ? 3.551 -10.240 -13.252 1.00 95.12 116 ILE A CA 1
ATOM 935 C C . ILE A 1 116 ? 2.804 -9.381 -14.270 1.00 95.12 116 ILE A C 1
ATOM 937 O O . ILE A 1 116 ? 3.291 -8.333 -14.693 1.00 95.12 116 ILE A O 1
ATOM 941 N N . VAL A 1 117 ? 1.597 -9.822 -14.621 1.00 95.44 117 VAL A N 1
ATOM 942 C CA . VAL A 1 117 ? 0.530 -8.984 -15.182 1.00 95.44 117 VAL A CA 1
ATOM 943 C C . VAL A 1 117 ? -0.749 -9.310 -14.425 1.00 95.44 117 VAL A C 1
ATOM 945 O O . VAL A 1 117 ? -1.126 -10.477 -14.349 1.00 95.44 117 VAL A O 1
ATOM 948 N N . ALA A 1 118 ? -1.405 -8.316 -13.838 1.00 91.31 118 ALA A N 1
ATOM 949 C CA . ALA A 1 118 ? -2.573 -8.510 -12.991 1.00 91.31 118 ALA A CA 1
ATOM 950 C C . ALA A 1 118 ? -3.524 -7.307 -13.012 1.00 91.31 118 ALA A C 1
ATOM 952 O O . ALA A 1 118 ? -3.134 -6.195 -13.361 1.00 91.31 118 ALA A O 1
ATOM 953 N N . GLY A 1 119 ? -4.765 -7.523 -12.583 1.00 87.12 119 GLY A N 1
ATOM 954 C CA . GLY A 1 119 ? -5.733 -6.455 -12.324 1.00 87.12 119 GLY A CA 1
ATOM 955 C C . GLY A 1 119 ? -7.113 -6.745 -12.903 1.00 87.12 119 GLY A C 1
ATOM 956 O O . GLY A 1 119 ? -7.261 -7.564 -13.803 1.00 87.12 119 GLY A O 1
ATOM 957 N N . GLU A 1 120 ? -8.138 -6.049 -12.406 1.00 83.19 120 GLU A N 1
ATOM 958 C CA . GLU A 1 120 ? -9.535 -6.232 -12.845 1.00 83.19 120 GLU A CA 1
ATOM 959 C C . GLU A 1 120 ? -9.745 -6.031 -14.356 1.00 83.19 120 GLU A C 1
ATOM 961 O O . GLU A 1 120 ? -10.686 -6.583 -14.920 1.00 83.19 120 GLU A O 1
ATOM 966 N N . ASN A 1 121 ? -8.873 -5.256 -15.008 1.00 83.69 121 ASN A N 1
ATOM 967 C CA . ASN A 1 121 ? -8.948 -4.960 -16.440 1.00 83.69 121 ASN A CA 1
ATOM 968 C C . ASN A 1 121 ? -8.190 -5.969 -17.317 1.00 83.69 121 ASN A C 1
ATOM 970 O O . ASN A 1 121 ? -8.182 -5.821 -18.537 1.00 83.69 121 ASN A O 1
ATOM 974 N N . LEU A 1 122 ? -7.560 -6.993 -16.730 1.00 89.81 122 LEU A N 1
ATOM 975 C CA . LEU A 1 122 ? -6.859 -8.020 -17.493 1.00 89.81 122 LEU A CA 1
ATOM 976 C C . LEU A 1 122 ? -7.876 -8.899 -18.235 1.00 89.81 122 LEU A C 1
ATOM 978 O O . LEU A 1 122 ? -8.509 -9.782 -17.654 1.00 89.81 122 LEU A O 1
ATOM 982 N N . SER A 1 123 ? -8.034 -8.642 -19.533 1.00 90.31 123 SER A N 1
ATOM 983 C CA . SER A 1 123 ? -8.931 -9.403 -20.402 1.00 90.31 123 SER A CA 1
ATOM 984 C C . SER A 1 123 ? -8.445 -10.842 -20.595 1.00 90.31 123 SER A C 1
ATOM 986 O O . SER A 1 123 ? -7.259 -11.137 -20.451 1.00 90.31 123 SER A O 1
ATOM 988 N N . HIS A 1 124 ? -9.346 -11.754 -20.973 1.00 90.00 124 HIS A N 1
ATOM 989 C CA . HIS A 1 124 ? -8.969 -13.141 -21.274 1.00 90.00 124 HIS A CA 1
ATOM 990 C C . HIS A 1 124 ? -7.957 -13.231 -22.430 1.00 90.00 124 HIS A C 1
ATOM 992 O O . HIS A 1 124 ? -7.053 -14.063 -22.400 1.00 90.00 124 HIS A O 1
ATOM 998 N N . GLU A 1 125 ? -8.080 -12.372 -23.446 1.00 92.00 125 GLU A N 1
ATOM 999 C CA . GLU A 1 125 ? -7.135 -12.322 -24.568 1.00 92.00 125 GLU A CA 1
ATOM 1000 C C . GLU A 1 125 ? -5.741 -11.887 -24.107 1.00 92.00 125 GLU A C 1
ATOM 1002 O O . GLU A 1 125 ? -4.756 -12.562 -24.403 1.00 92.00 125 GLU A O 1
ATOM 1007 N N . LEU A 1 126 ? -5.658 -10.807 -23.324 1.00 93.94 126 LEU A N 1
ATOM 1008 C CA . LEU A 1 126 ? -4.384 -10.312 -22.813 1.00 93.94 126 LEU A CA 1
ATOM 1009 C C . LEU A 1 126 ? -3.765 -11.279 -21.795 1.00 93.94 126 LEU A C 1
ATOM 1011 O O . LEU A 1 126 ? -2.554 -11.485 -21.805 1.00 93.94 126 LEU A O 1
ATOM 1015 N N . TRP A 1 127 ? -4.588 -11.926 -20.966 1.00 95.00 127 TRP A N 1
ATOM 1016 C CA . TRP A 1 127 ? -4.165 -12.991 -20.057 1.00 95.00 127 TRP A CA 1
ATOM 1017 C C . TRP A 1 127 ? -3.524 -14.160 -20.814 1.00 95.00 127 TRP A C 1
ATOM 1019 O O . TRP A 1 127 ? -2.428 -14.596 -20.460 1.00 95.00 127 TRP A O 1
ATOM 1029 N N . GLN A 1 128 ? -4.159 -14.632 -21.894 1.00 95.38 128 GLN A N 1
ATOM 1030 C CA . GLN A 1 128 ? -3.605 -15.705 -22.720 1.00 95.38 128 GLN A CA 1
ATOM 1031 C C . GLN A 1 128 ? -2.318 -15.254 -23.422 1.00 95.38 128 GLN A C 1
ATOM 1033 O O . GLN A 1 128 ? -1.315 -15.961 -23.373 1.00 95.38 128 GLN A O 1
ATOM 1038 N N . LYS A 1 129 ? -2.305 -14.044 -23.993 1.00 96.31 129 LYS A N 1
ATOM 1039 C CA . LYS A 1 129 ? -1.122 -13.476 -24.652 1.00 96.31 129 LYS A CA 1
ATOM 1040 C C . LYS A 1 129 ? 0.061 -13.325 -23.691 1.00 96.31 129 LYS A C 1
ATOM 1042 O O . LYS A 1 129 ? 1.192 -13.603 -24.078 1.00 96.31 129 LYS A O 1
ATOM 1047 N N . ALA A 1 130 ? -0.186 -12.939 -22.438 1.00 97.12 130 ALA A N 1
ATOM 1048 C CA . ALA A 1 130 ? 0.840 -12.877 -21.399 1.00 97.12 130 ALA A CA 1
ATOM 1049 C C . ALA A 1 130 ? 1.411 -14.253 -21.069 1.00 97.12 130 ALA A C 1
ATOM 1051 O O . ALA A 1 130 ? 2.629 -14.386 -20.986 1.00 97.12 130 ALA A O 1
ATOM 1052 N N . LYS A 1 131 ? 0.572 -15.287 -20.957 1.00 97.44 131 LYS A N 1
ATOM 1053 C CA . LYS A 1 131 ? 1.051 -16.663 -20.766 1.00 97.44 131 LYS A CA 1
ATOM 1054 C C . LYS A 1 131 ? 1.913 -17.122 -21.937 1.00 97.44 131 LYS A C 1
ATOM 1056 O O . LYS A 1 131 ? 3.046 -17.541 -21.714 1.00 97.44 131 LYS A O 1
ATOM 1061 N N . ASP A 1 132 ? 1.425 -16.953 -23.163 1.00 96.62 132 ASP A N 1
ATOM 1062 C CA . ASP A 1 132 ? 2.139 -17.367 -24.372 1.00 96.62 132 ASP A CA 1
ATOM 1063 C C . ASP A 1 132 ? 3.487 -16.640 -24.498 1.00 96.62 132 ASP A C 1
ATOM 1065 O O . ASP A 1 132 ? 4.514 -17.260 -24.777 1.00 96.62 132 ASP A O 1
ATOM 1069 N N . ALA A 1 133 ? 3.513 -15.328 -24.242 1.00 97.81 133 ALA A N 1
ATOM 1070 C CA . ALA A 1 133 ? 4.741 -14.540 -24.242 1.00 97.81 133 ALA A CA 1
ATOM 1071 C C . ALA A 1 133 ? 5.705 -14.998 -23.138 1.00 97.81 133 ALA A C 1
ATOM 1073 O O . ALA A 1 133 ? 6.904 -15.158 -23.380 1.00 97.81 133 ALA A O 1
ATOM 1074 N N . PHE A 1 134 ? 5.204 -15.236 -21.926 1.00 96.88 134 PHE A N 1
ATOM 1075 C CA . PHE A 1 134 ? 6.039 -15.628 -20.796 1.00 96.88 134 PHE A CA 1
ATOM 1076 C C . PHE A 1 134 ? 6.669 -17.006 -21.028 1.00 96.88 134 PHE A C 1
ATOM 1078 O O . PHE A 1 134 ? 7.884 -17.151 -20.872 1.00 96.88 134 PHE A O 1
ATOM 1085 N N . GLU A 1 135 ? 5.897 -17.983 -21.506 1.00 93.69 135 GLU A N 1
ATOM 1086 C CA . GLU A 1 135 ? 6.393 -19.311 -21.884 1.00 93.69 135 GLU A CA 1
ATOM 1087 C C . GLU A 1 135 ? 7.390 -19.239 -23.051 1.00 93.69 135 GLU A C 1
ATOM 1089 O O . GLU A 1 135 ? 8.482 -19.813 -22.978 1.00 93.69 135 GLU A O 1
ATOM 1094 N N . LYS A 1 136 ? 7.081 -18.467 -24.102 1.00 96.69 136 LYS A N 1
ATOM 1095 C CA . LYS A 1 136 ? 7.953 -18.272 -25.274 1.00 96.69 136 LYS A CA 1
ATOM 1096 C C . LYS A 1 136 ? 9.334 -17.729 -24.908 1.00 96.69 136 LYS A C 1
ATOM 1098 O O . LYS A 1 136 ? 10.329 -18.100 -25.533 1.00 96.69 136 LYS A O 1
ATOM 1103 N N . HIS A 1 137 ? 9.419 -16.865 -23.897 1.00 95.94 137 HIS A N 1
ATOM 1104 C CA . HIS A 1 137 ? 10.689 -16.313 -23.408 1.00 95.94 137 HIS A CA 1
ATOM 1105 C C . HIS A 1 137 ? 11.350 -17.166 -22.319 1.00 95.94 137 HIS A C 1
ATOM 1107 O O . HIS A 1 137 ? 12.318 -16.731 -21.690 1.00 95.94 137 HIS A O 1
ATOM 1113 N N . GLY A 1 138 ? 10.896 -18.409 -22.143 1.00 90.62 138 GLY A N 1
ATOM 1114 C CA . GLY A 1 138 ? 11.481 -19.382 -21.226 1.00 90.62 138 GLY A CA 1
ATOM 1115 C C . GLY A 1 138 ? 11.152 -19.102 -19.765 1.00 90.62 138 GLY A C 1
ATOM 1116 O O . GLY A 1 138 ? 11.989 -19.382 -18.905 1.00 90.62 138 GLY A O 1
ATOM 1117 N N . GLY A 1 139 ? 9.994 -18.496 -19.507 1.00 90.12 139 GLY A N 1
ATOM 1118 C CA . GLY A 1 139 ? 9.448 -18.349 -18.171 1.00 90.12 139 GLY A CA 1
ATOM 1119 C C . GLY A 1 139 ? 8.849 -19.661 -17.666 1.00 90.12 139 GLY A C 1
ATOM 1120 O O . GLY A 1 139 ? 8.269 -20.430 -18.433 1.00 90.12 139 GLY A O 1
ATOM 1121 N N . TRP A 1 140 ? 8.953 -19.901 -16.363 1.00 87.12 140 TRP A N 1
ATOM 1122 C CA . TRP A 1 140 ? 8.302 -21.021 -15.686 1.00 87.12 140 TRP A CA 1
ATOM 1123 C C . TRP A 1 140 ? 7.097 -20.521 -14.912 1.00 87.12 140 TRP A C 1
ATOM 1125 O O . TRP A 1 140 ? 7.214 -19.619 -14.083 1.00 87.12 140 TRP A O 1
ATOM 1135 N N . ARG A 1 141 ? 5.931 -21.107 -15.171 1.00 86.06 141 ARG A N 1
ATOM 1136 C CA . ARG A 1 141 ? 4.694 -20.693 -14.516 1.00 86.06 141 ARG A CA 1
ATOM 1137 C C . ARG A 1 141 ? 4.793 -20.892 -13.006 1.00 86.06 141 ARG A C 1
ATOM 1139 O O . ARG A 1 141 ? 4.971 -22.019 -12.551 1.00 86.06 141 ARG A O 1
ATOM 1146 N N . LYS A 1 142 ? 4.623 -19.806 -12.249 1.00 79.38 142 LYS A N 1
ATOM 1147 C CA . LYS A 1 142 ? 4.493 -19.844 -10.788 1.00 79.38 142 LYS A CA 1
ATOM 1148 C C . LYS A 1 142 ? 3.037 -20.064 -10.409 1.00 79.38 142 LYS A C 1
ATOM 1150 O O . LYS A 1 142 ? 2.711 -21.011 -9.704 1.00 79.38 142 LYS A O 1
ATOM 1155 N N . ASN A 1 143 ? 2.161 -19.182 -10.886 1.00 79.38 143 ASN A N 1
ATOM 1156 C CA . ASN A 1 143 ? 0.727 -19.240 -10.630 1.00 79.38 143 ASN A CA 1
ATOM 1157 C C . ASN A 1 143 ? -0.020 -18.363 -11.649 1.00 79.38 143 ASN A C 1
ATOM 1159 O O . ASN A 1 143 ? 0.549 -17.436 -12.225 1.00 79.38 143 ASN A O 1
ATOM 1163 N N . ASP A 1 144 ? -1.297 -18.635 -11.864 1.00 86.06 144 ASP A N 1
ATOM 1164 C CA . ASP A 1 144 ? -2.170 -17.822 -12.700 1.00 86.06 144 ASP A CA 1
ATOM 1165 C C . ASP A 1 144 ? -3.619 -17.914 -12.221 1.00 86.06 144 ASP A C 1
ATOM 1167 O O . ASP A 1 144 ? -4.054 -18.916 -11.654 1.00 86.06 144 ASP A O 1
ATOM 1171 N N . ARG A 1 145 ? -4.385 -16.850 -12.457 1.00 83.62 145 ARG A N 1
ATOM 1172 C CA . ARG A 1 145 ? -5.841 -16.853 -12.309 1.00 83.62 145 ARG A CA 1
ATOM 1173 C C . ARG A 1 145 ? -6.452 -16.255 -13.555 1.00 83.62 145 ARG A C 1
ATOM 1175 O O . ARG A 1 145 ? -6.242 -15.078 -13.842 1.00 83.62 145 ARG A O 1
ATOM 1182 N N . GLU A 1 146 ? -7.197 -17.089 -14.262 1.00 88.00 146 GLU A N 1
ATOM 1183 C CA . GLU A 1 146 ? -7.956 -16.691 -15.438 1.00 88.00 146 GLU A CA 1
ATOM 1184 C C . GLU A 1 146 ? -9.013 -15.641 -15.048 1.00 88.00 146 GLU A C 1
ATOM 1186 O O . GLU A 1 146 ? -9.643 -15.772 -13.989 1.00 88.00 146 GLU A O 1
ATOM 1191 N N . PRO A 1 147 ? -9.211 -14.589 -15.858 1.00 84.25 147 PRO A N 1
ATOM 1192 C CA . PRO A 1 147 ? -10.377 -13.725 -15.718 1.00 84.25 147 PRO A CA 1
ATOM 1193 C C . PRO A 1 147 ? -11.656 -14.540 -15.920 1.00 84.25 147 PRO A C 1
ATOM 1195 O O . PRO A 1 147 ? -11.704 -15.440 -16.757 1.00 84.25 147 PRO A O 1
ATOM 1198 N N . GLU A 1 148 ? -12.714 -14.226 -15.168 1.00 75.38 148 GLU A N 1
ATOM 1199 C CA . GLU A 1 148 ? -14.023 -14.830 -15.419 1.00 75.38 148 GLU A CA 1
ATOM 1200 C C . GLU A 1 148 ? -14.408 -14.592 -16.886 1.00 75.38 148 GLU A C 1
ATOM 1202 O O . GLU A 1 148 ? -14.235 -13.487 -17.408 1.00 75.38 148 GLU A O 1
ATOM 1207 N N . LYS A 1 149 ? -14.910 -15.629 -17.569 1.00 59.72 149 LYS A N 1
ATOM 1208 C CA . LYS A 1 149 ? -15.386 -15.537 -18.956 1.00 59.72 149 LYS A CA 1
ATOM 1209 C C . LYS A 1 149 ? -16.654 -14.686 -19.004 1.00 59.72 149 LYS A C 1
ATOM 1211 O O . LYS A 1 149 ? -17.761 -15.205 -19.105 1.00 59.72 149 LYS A O 1
ATOM 1216 N N . VAL A 1 150 ? -16.494 -13.373 -18.907 1.00 44.69 150 VAL A N 1
ATOM 1217 C CA . VAL A 1 150 ? -17.569 -12.391 -19.012 1.00 44.69 150 VAL A CA 1
ATOM 1218 C C . VAL A 1 150 ? -17.345 -11.608 -20.300 1.00 44.69 150 VAL A C 1
ATOM 1220 O O . VAL A 1 150 ? -16.251 -11.106 -20.557 1.00 44.69 150 VAL A O 1
ATOM 1223 N N . ALA A 1 151 ? -18.373 -11.572 -21.149 1.00 39.69 151 ALA A N 1
ATOM 1224 C CA . ALA A 1 151 ? -18.373 -10.849 -22.414 1.00 39.69 151 ALA A CA 1
ATOM 1225 C C . ALA A 1 151 ? -17.909 -9.399 -22.208 1.00 39.69 151 ALA A C 1
ATOM 1227 O O . ALA A 1 151 ? -18.493 -8.710 -21.383 1.00 39.69 151 ALA A O 1
ATOM 1228 N N . ALA A 1 152 ? -16.885 -8.987 -22.967 1.00 40.12 152 ALA A N 1
ATOM 1229 C CA . ALA A 1 152 ? -16.332 -7.633 -23.074 1.00 40.12 152 ALA A CA 1
ATOM 1230 C C . ALA A 1 152 ? -16.183 -6.879 -21.738 1.00 40.12 152 ALA A C 1
ATOM 1232 O O . ALA A 1 152 ? -17.153 -6.363 -21.191 1.00 40.12 152 ALA A O 1
ATOM 1233 N N . ALA A 1 153 ? -14.935 -6.764 -21.268 1.00 38.62 153 ALA A N 1
ATOM 1234 C CA . ALA A 1 153 ? -14.521 -5.933 -20.141 1.00 38.62 153 ALA A CA 1
ATOM 1235 C C . ALA A 1 153 ? -15.378 -4.661 -20.023 1.00 38.62 153 ALA A C 1
ATOM 1237 O O . ALA A 1 153 ? -15.255 -3.726 -20.817 1.00 38.62 153 ALA A O 1
ATOM 1238 N N . VAL A 1 154 ? -16.268 -4.634 -19.027 1.00 38.56 154 VAL A N 1
ATOM 1239 C CA . VAL A 1 154 ? -16.888 -3.387 -18.596 1.00 38.56 154 VAL A CA 1
ATOM 1240 C C . VAL A 1 154 ? -15.747 -2.594 -17.988 1.00 38.56 154 VAL A C 1
ATOM 1242 O O . VAL A 1 154 ? -15.334 -2.860 -16.862 1.00 38.56 154 VAL A O 1
ATOM 1245 N N . THR A 1 155 ? -15.201 -1.665 -18.766 1.00 36.78 155 THR A N 1
ATOM 1246 C CA . THR A 1 155 ? -14.264 -0.650 -18.304 1.00 36.78 155 THR A CA 1
ATOM 1247 C C . THR A 1 155 ? -14.897 0.048 -17.109 1.00 36.78 155 THR A C 1
ATOM 1249 O O . THR A 1 155 ? -15.747 0.932 -17.245 1.00 36.78 155 THR A O 1
ATOM 1252 N N . LYS A 1 156 ? -14.532 -0.378 -15.897 1.00 41.84 156 LYS A N 1
ATOM 1253 C CA . LYS A 1 156 ? -14.889 0.371 -14.701 1.00 41.84 156 LYS A CA 1
ATOM 1254 C C . LYS A 1 156 ? -14.177 1.703 -14.828 1.00 41.84 156 LYS A C 1
ATOM 1256 O O . LYS A 1 156 ? -12.949 1.761 -14.819 1.00 41.84 156 LYS A O 1
ATOM 1261 N N . LYS A 1 157 ? -14.958 2.770 -15.001 1.00 38.81 157 LYS A N 1
ATOM 1262 C CA . LYS A 1 157 ? -14.439 4.133 -14.904 1.00 38.81 157 LYS A CA 1
ATOM 1263 C C . LYS A 1 157 ? -13.609 4.236 -13.617 1.00 38.81 157 LYS A C 1
ATOM 1265 O O . LYS A 1 157 ? -14.069 3.721 -12.593 1.00 38.81 157 LYS A O 1
ATOM 1270 N N . PRO A 1 158 ? -12.430 4.882 -13.658 1.00 50.75 158 PRO A N 1
ATOM 1271 C CA . PRO A 1 158 ? -11.662 5.141 -12.448 1.00 50.75 158 PRO A CA 1
ATOM 1272 C C . PRO A 1 158 ? -12.569 5.803 -11.400 1.00 50.75 158 PRO A C 1
ATOM 1274 O O . PRO A 1 158 ? -13.491 6.541 -11.785 1.00 50.75 158 PRO A O 1
ATOM 1277 N N . PRO A 1 159 ? -12.358 5.533 -10.098 1.00 58.16 159 PRO A N 1
ATOM 1278 C CA . PRO A 1 159 ? -13.169 6.134 -9.052 1.00 58.16 159 PRO A CA 1
ATOM 1279 C C . PRO A 1 159 ? -13.192 7.653 -9.234 1.00 58.16 159 PRO A C 1
ATOM 1281 O O . PRO A 1 159 ? -12.158 8.295 -9.418 1.00 58.16 159 PRO A O 1
ATOM 1284 N N . ASN A 1 160 ? -14.390 8.235 -9.240 1.00 71.94 160 ASN A N 1
ATOM 1285 C CA . ASN A 1 160 ? -14.519 9.678 -9.353 1.00 71.94 160 ASN A CA 1
ATOM 1286 C C . ASN A 1 160 ? -14.293 10.310 -7.975 1.00 71.94 160 ASN A C 1
ATOM 1288 O O . ASN A 1 160 ? -15.194 10.316 -7.135 1.00 71.94 160 ASN A O 1
ATOM 1292 N N . PHE A 1 161 ? -13.096 10.852 -7.763 1.00 79.69 161 PHE A N 1
ATOM 1293 C CA . PHE A 1 161 ? -12.734 11.572 -6.539 1.00 79.69 161 PHE A CA 1
ATOM 1294 C C . PHE A 1 161 ? -13.165 13.049 -6.551 1.00 79.69 161 PHE A C 1
ATOM 1296 O O . PHE A 1 161 ? -12.956 13.755 -5.562 1.00 79.69 161 PHE A O 1
ATOM 1303 N N . ALA A 1 162 ? -13.766 13.536 -7.647 1.00 73.44 162 ALA A N 1
ATOM 1304 C CA . ALA A 1 162 ? -14.143 14.939 -7.787 1.00 73.44 162 ALA A CA 1
ATOM 1305 C C . ALA A 1 162 ? -15.080 15.385 -6.654 1.00 73.44 162 ALA A C 1
ATOM 1307 O O . ALA A 1 162 ? -16.120 14.774 -6.406 1.00 73.44 162 ALA A O 1
ATOM 1308 N N . GLY A 1 163 ? -14.688 16.460 -5.967 1.00 76.06 163 GLY A N 1
ATOM 1309 C CA . GLY A 1 163 ? -15.421 17.032 -4.835 1.00 76.06 163 GLY A CA 1
ATOM 1310 C C . GLY A 1 163 ? -15.260 16.287 -3.505 1.00 76.06 163 GLY A C 1
ATOM 1311 O O . GLY A 1 163 ? -15.724 16.799 -2.494 1.00 76.06 163 GLY A O 1
ATOM 1312 N N . LYS A 1 164 ? -14.599 15.120 -3.481 1.00 87.25 164 LYS A N 1
ATOM 1313 C CA . LYS A 1 164 ? -14.368 14.320 -2.261 1.00 87.25 164 LYS A CA 1
ATOM 1314 C C . LYS A 1 164 ? -12.938 14.411 -1.739 1.00 87.25 164 LYS A C 1
ATOM 1316 O O . LYS A 1 164 ? -12.727 14.343 -0.534 1.00 87.25 164 LYS A O 1
ATOM 1321 N N . VAL A 1 165 ? -11.973 14.553 -2.646 1.00 92.06 165 VAL A N 1
ATOM 1322 C CA . VAL A 1 165 ? -10.565 14.800 -2.321 1.00 92.06 165 VAL A CA 1
ATOM 1323 C C . VAL A 1 165 ? -10.182 16.141 -2.925 1.00 92.06 165 VAL A C 1
ATOM 1325 O O . VAL A 1 165 ? -10.330 16.343 -4.133 1.00 92.06 165 VAL A O 1
ATOM 1328 N N . GLN A 1 166 ? -9.732 17.073 -2.090 1.00 93.00 166 GLN A N 1
ATOM 1329 C CA . GLN A 1 166 ? -9.429 18.440 -2.508 1.00 93.00 166 GLN A CA 1
ATOM 1330 C C . GLN A 1 166 ? -7.935 18.700 -2.403 1.00 93.00 166 GLN A C 1
ATOM 1332 O O . GLN A 1 166 ? -7.323 18.418 -1.379 1.00 93.00 166 GLN A O 1
ATOM 1337 N N . MET A 1 167 ? -7.335 19.225 -3.469 1.00 94.50 167 MET A N 1
ATOM 1338 C CA . MET A 1 167 ? -5.932 19.624 -3.447 1.00 94.50 167 MET A CA 1
ATOM 1339 C C . MET A 1 167 ? -5.788 20.912 -2.643 1.00 94.50 167 MET A C 1
ATOM 1341 O O . MET A 1 167 ? -6.383 21.930 -2.990 1.00 94.50 167 MET A O 1
ATOM 1345 N N . LEU A 1 168 ? -4.962 20.876 -1.604 1.00 95.38 168 LEU A N 1
ATOM 1346 C CA . LEU A 1 168 ? -4.656 22.041 -0.784 1.00 95.38 168 LEU A CA 1
ATOM 1347 C C . LEU A 1 168 ? -3.515 22.847 -1.390 1.00 95.38 168 LEU A C 1
ATOM 1349 O O . LEU A 1 168 ? -3.614 24.063 -1.553 1.00 95.38 168 LEU A O 1
ATOM 1353 N N . ARG A 1 169 ? -2.400 22.178 -1.700 1.00 96.44 169 ARG A N 1
ATOM 1354 C CA . ARG A 1 169 ? -1.190 22.838 -2.202 1.00 96.44 169 ARG A CA 1
ATOM 1355 C C . ARG A 1 169 ? -0.199 21.849 -2.797 1.00 96.44 169 ARG A C 1
ATOM 1357 O O . ARG A 1 169 ? -0.206 20.666 -2.483 1.00 96.44 169 ARG A O 1
ATOM 1364 N N . LYS A 1 170 ? 0.723 22.384 -3.595 1.00 96.69 170 LYS A N 1
ATOM 1365 C CA . LYS A 1 170 ? 1.940 21.699 -4.031 1.00 96.69 170 LYS A CA 1
ATOM 1366 C C . LYS A 1 170 ? 3.139 22.602 -3.813 1.00 96.69 170 LYS A C 1
ATOM 1368 O O . LYS A 1 170 ? 3.103 23.765 -4.212 1.00 96.69 170 LYS A O 1
ATOM 1373 N N . TYR A 1 171 ? 4.184 22.091 -3.175 1.00 96.50 171 TYR A N 1
ATOM 1374 C CA . TYR A 1 171 ? 5.370 22.887 -2.862 1.00 96.50 171 TYR A CA 1
ATOM 1375 C C . TYR A 1 171 ? 6.621 22.024 -2.704 1.00 96.50 171 TYR A C 1
ATOM 1377 O O . TYR A 1 171 ? 6.541 20.828 -2.444 1.00 96.50 171 TYR A O 1
ATOM 1385 N N . THR A 1 172 ? 7.786 22.654 -2.841 1.00 95.69 172 THR A N 1
ATOM 1386 C CA . THR A 1 172 ? 9.089 22.048 -2.549 1.00 95.69 172 THR A CA 1
ATOM 1387 C C . THR A 1 172 ? 9.661 22.700 -1.298 1.00 95.69 172 THR A C 1
ATOM 1389 O O . THR A 1 172 ? 9.866 23.917 -1.277 1.00 95.69 172 THR A O 1
ATOM 1392 N N . ASP A 1 173 ? 9.923 21.907 -0.262 1.00 92.44 173 ASP A N 1
ATOM 1393 C CA . ASP A 1 173 ? 10.530 22.385 0.977 1.00 92.44 173 ASP A CA 1
ATOM 1394 C C . ASP A 1 173 ? 12.046 22.502 0.809 1.00 92.44 173 ASP A C 1
ATOM 1396 O O . ASP A 1 173 ? 12.792 21.540 0.980 1.00 92.44 173 ASP A O 1
ATOM 1400 N N . ARG A 1 174 ? 12.506 23.708 0.468 1.00 93.12 174 ARG A N 1
ATOM 1401 C CA . ARG A 1 174 ? 13.932 24.005 0.264 1.00 93.12 174 ARG A CA 1
ATOM 1402 C C . ARG A 1 174 ? 14.753 24.044 1.557 1.00 93.12 174 ARG A C 1
ATOM 1404 O O . ARG A 1 174 ? 15.967 24.205 1.491 1.00 93.12 174 ARG A O 1
ATOM 1411 N N . ASN A 1 175 ? 14.105 23.945 2.718 1.00 92.31 175 ASN A N 1
ATOM 1412 C CA . ASN A 1 175 ? 14.777 23.982 4.014 1.00 92.31 175 ASN A CA 1
ATOM 1413 C C . ASN A 1 175 ? 15.084 22.577 4.552 1.00 92.31 175 ASN A C 1
ATOM 1415 O O . ASN A 1 175 ? 15.781 22.451 5.559 1.00 92.31 175 ASN A O 1
ATOM 1419 N N . ARG A 1 176 ? 14.581 21.520 3.901 1.00 83.44 176 ARG A N 1
ATOM 1420 C CA . ARG A 1 176 ? 14.867 20.126 4.257 1.00 83.44 176 ARG A CA 1
ATOM 1421 C C . ARG A 1 176 ? 15.948 19.529 3.351 1.00 83.44 176 ARG A C 1
ATOM 1423 O O . ARG A 1 176 ? 15.958 19.819 2.152 1.00 83.44 176 ARG A O 1
ATOM 1430 N N . PRO A 1 177 ? 16.836 18.666 3.887 1.00 80.62 177 PRO A N 1
ATOM 1431 C CA . PRO A 1 177 ? 17.819 17.952 3.080 1.00 80.62 177 PRO A CA 1
ATOM 1432 C C . PRO A 1 177 ? 17.170 17.268 1.872 1.00 80.62 177 PRO A C 1
ATOM 1434 O O . PRO A 1 177 ? 16.138 16.614 2.001 1.00 80.62 177 PRO A O 1
ATOM 1437 N N . GLY A 1 178 ? 17.766 17.455 0.694 1.00 84.50 178 GLY A N 1
ATOM 1438 C CA . GLY A 1 178 ? 17.275 16.878 -0.559 1.00 84.50 178 GLY A CA 1
ATOM 1439 C C . GLY A 1 178 ? 16.097 17.614 -1.216 1.00 84.50 178 GLY A C 1
ATOM 1440 O O . GLY A 1 178 ? 15.706 17.243 -2.318 1.00 84.50 178 GLY A O 1
ATOM 1441 N N . ASN A 1 179 ? 15.581 18.692 -0.615 1.00 90.69 179 ASN A N 1
ATOM 1442 C CA . ASN A 1 179 ? 14.493 19.516 -1.157 1.00 90.69 179 ASN A CA 1
ATOM 1443 C C . ASN A 1 179 ? 13.231 18.704 -1.536 1.00 90.69 179 ASN A C 1
ATOM 1445 O O . ASN A 1 179 ? 12.847 18.676 -2.714 1.00 90.69 179 ASN A O 1
ATOM 1449 N N . PRO A 1 180 ? 12.577 18.031 -0.571 1.00 90.50 180 PRO A N 1
ATOM 1450 C CA . PRO A 1 180 ? 11.405 17.211 -0.842 1.00 90.50 180 PRO A CA 1
ATOM 1451 C C . PRO A 1 180 ? 10.228 18.021 -1.392 1.00 90.50 180 PRO A C 1
ATOM 1453 O O . PRO A 1 180 ? 10.014 19.180 -1.033 1.00 90.50 180 PRO A O 1
ATOM 1456 N N . THR A 1 181 ? 9.462 17.406 -2.292 1.00 94.06 181 THR A N 1
ATOM 1457 C CA . THR A 1 181 ? 8.264 17.979 -2.913 1.00 94.06 181 THR A CA 1
ATOM 1458 C C . THR A 1 181 ? 7.018 17.284 -2.391 1.00 94.06 181 THR A C 1
ATOM 1460 O O . THR A 1 181 ? 6.960 16.059 -2.366 1.00 94.06 181 THR A O 1
ATOM 1463 N N . TYR A 1 182 ? 6.020 18.076 -2.016 1.00 95.81 182 TYR A N 1
ATOM 1464 C CA . TYR A 1 182 ? 4.764 17.620 -1.437 1.00 95.81 182 TYR A CA 1
ATOM 1465 C C . TYR A 1 182 ? 3.591 18.045 -2.317 1.00 95.81 182 TYR A C 1
ATOM 1467 O O . TYR A 1 182 ? 3.546 19.188 -2.783 1.00 95.81 182 TYR A O 1
ATOM 1475 N N . GLU A 1 183 ? 2.638 17.140 -2.518 1.00 97.31 183 GLU A N 1
ATOM 1476 C CA . GLU A 1 183 ? 1.266 17.457 -2.907 1.00 97.31 183 GLU A CA 1
ATOM 1477 C C . GLU A 1 183 ? 0.331 17.127 -1.745 1.00 97.31 183 GLU A C 1
ATOM 1479 O O . GLU A 1 183 ? 0.085 15.956 -1.460 1.00 97.31 183 GLU A O 1
ATOM 1484 N N . ASP A 1 184 ? -0.200 18.157 -1.096 1.00 97.12 184 ASP A N 1
ATOM 1485 C CA . ASP A 1 184 ? -1.097 17.993 0.041 1.00 97.12 184 ASP A CA 1
ATOM 1486 C C . ASP A 1 184 ? -2.548 18.088 -0.427 1.00 97.12 184 ASP A C 1
ATOM 1488 O O . ASP A 1 184 ? -2.928 19.019 -1.149 1.00 97.12 184 ASP A O 1
ATOM 1492 N N . TYR A 1 185 ? -3.363 17.153 0.041 1.00 98.00 185 TYR A N 1
ATOM 1493 C CA . TYR A 1 185 ? -4.798 17.072 -0.185 1.00 98.00 185 TYR A CA 1
ATOM 1494 C C . TYR A 1 185 ? -5.548 16.953 1.151 1.00 98.00 185 TYR A C 1
ATOM 1496 O O . TYR A 1 185 ? -4.959 16.675 2.198 1.00 98.00 185 TYR A O 1
ATOM 1504 N N . GLU A 1 186 ? -6.865 17.115 1.116 1.00 97.38 186 GLU A N 1
ATOM 1505 C CA . GLU A 1 186 ? -7.771 16.825 2.230 1.00 97.38 186 GLU A CA 1
ATOM 1506 C C . GLU A 1 186 ? -8.955 15.955 1.800 1.00 97.38 186 GLU A C 1
ATOM 1508 O O . GLU A 1 186 ? -9.397 16.007 0.647 1.00 97.38 186 GLU A O 1
ATOM 1513 N N . CYS A 1 187 ? -9.446 15.138 2.734 1.00 95.31 187 CYS A N 1
ATOM 1514 C CA . CYS A 1 187 ? -10.622 14.287 2.582 1.00 95.31 187 CYS A CA 1
ATOM 1515 C C . CYS A 1 187 ? -11.255 14.005 3.956 1.00 95.31 187 CYS A C 1
ATOM 1517 O O . CYS A 1 187 ? -10.542 13.811 4.939 1.00 95.31 187 CYS A O 1
ATOM 1519 N N . ASP A 1 188 ? -12.583 13.925 4.030 1.00 94.88 188 ASP A N 1
ATOM 1520 C CA . ASP A 1 188 ? -13.291 13.622 5.285 1.00 94.88 188 ASP A CA 1
ATOM 1521 C C . ASP A 1 188 ? -13.296 12.122 5.637 1.00 94.88 188 ASP A C 1
ATOM 1523 O O . ASP A 1 188 ? -13.639 11.749 6.758 1.00 94.88 188 ASP A O 1
ATOM 1527 N N . ASP A 1 189 ? -12.893 11.260 4.700 1.00 92.50 189 ASP A N 1
ATOM 1528 C CA . ASP A 1 189 ? -12.951 9.803 4.816 1.00 92.50 189 ASP A CA 1
ATOM 1529 C C . ASP A 1 189 ? -11.561 9.185 4.587 1.00 92.50 189 ASP A C 1
ATOM 1531 O O . ASP A 1 189 ? -10.912 9.398 3.559 1.00 92.50 189 ASP A O 1
ATOM 1535 N N . ALA A 1 190 ? -11.097 8.411 5.568 1.00 92.38 190 ALA A N 1
ATOM 1536 C CA . ALA A 1 190 ? -9.780 7.785 5.544 1.00 92.38 190 ALA A CA 1
ATOM 1537 C C . ALA A 1 190 ? -9.659 6.627 4.546 1.00 92.38 190 ALA A C 1
ATOM 1539 O O . ALA A 1 190 ? -8.578 6.422 3.991 1.00 92.38 190 ALA A O 1
ATOM 1540 N N . GLU A 1 191 ? -10.733 5.879 4.291 1.00 90.44 191 GLU A N 1
ATOM 1541 C CA . GLU A 1 191 ? -10.720 4.817 3.284 1.00 90.44 191 GLU A CA 1
ATOM 1542 C C . GLU A 1 191 ? -10.684 5.423 1.882 1.00 90.44 191 GLU A C 1
ATOM 1544 O O . GLU A 1 191 ? -9.840 5.032 1.077 1.00 90.44 191 GLU A O 1
ATOM 1549 N N . LEU A 1 192 ? -11.487 6.460 1.616 1.00 88.06 192 LEU A N 1
ATOM 1550 C CA . LEU A 1 192 ? -11.426 7.183 0.339 1.00 88.06 192 LEU A CA 1
ATOM 1551 C C . LEU A 1 192 ? -10.069 7.863 0.116 1.00 88.06 192 LEU A C 1
ATOM 1553 O O . LEU A 1 192 ? -9.566 7.871 -1.009 1.00 88.06 192 LEU A O 1
ATOM 1557 N N . ALA A 1 193 ? -9.454 8.408 1.169 1.00 92.12 193 ALA A N 1
ATOM 1558 C CA . ALA A 1 193 ? -8.107 8.967 1.104 1.00 92.12 193 ALA A CA 1
ATOM 1559 C C . ALA A 1 193 ? -7.067 7.911 0.699 1.00 92.12 193 ALA A C 1
ATOM 1561 O O . ALA A 1 193 ? -6.259 8.158 -0.200 1.00 92.12 193 ALA A O 1
ATOM 1562 N N . LYS A 1 194 ? -7.106 6.723 1.318 1.00 88.75 194 LYS A N 1
ATOM 1563 C CA . LYS A 1 194 ? -6.229 5.600 0.960 1.00 88.75 194 LYS A CA 1
ATOM 1564 C C . LYS A 1 194 ? -6.487 5.125 -0.467 1.00 88.75 194 LYS A C 1
ATOM 1566 O O . LYS A 1 194 ? -5.536 4.963 -1.221 1.00 88.75 194 LYS A O 1
ATOM 1571 N N . GLU A 1 195 ? -7.744 4.964 -0.877 1.00 84.25 195 GLU A N 1
ATOM 1572 C CA . GLU A 1 195 ? -8.087 4.605 -2.258 1.00 84.25 195 GLU A CA 1
ATOM 1573 C C . GLU A 1 195 ? -7.533 5.614 -3.267 1.00 84.25 195 GLU A C 1
ATOM 1575 O O . GLU A 1 195 ? -6.922 5.209 -4.255 1.00 84.25 195 GLU A O 1
ATOM 1580 N N . PHE A 1 196 ? -7.684 6.916 -3.003 1.00 87.25 196 PHE A N 1
ATOM 1581 C CA . PHE A 1 196 ? -7.112 7.974 -3.833 1.00 87.25 196 PHE A CA 1
ATOM 1582 C C . PHE A 1 196 ? -5.589 7.864 -3.922 1.00 87.25 196 PHE A C 1
ATOM 1584 O O . PHE A 1 196 ? -5.048 7.848 -5.028 1.00 87.25 196 PHE A O 1
ATOM 1591 N N . LEU A 1 197 ? -4.899 7.748 -2.784 1.00 85.50 197 LEU A N 1
ATOM 1592 C CA . LEU A 1 197 ? -3.441 7.621 -2.731 1.00 85.50 197 LEU A CA 1
ATOM 1593 C C . LEU A 1 197 ? -2.950 6.419 -3.537 1.00 85.50 197 LEU A C 1
ATOM 1595 O O . LEU A 1 197 ? -2.008 6.550 -4.311 1.00 85.50 197 LEU A O 1
ATOM 1599 N N . MET A 1 198 ? -3.649 5.288 -3.452 1.00 79.25 198 MET A N 1
ATOM 1600 C CA . MET A 1 198 ? -3.321 4.075 -4.203 1.00 79.25 198 MET A CA 1
ATOM 1601 C C . MET A 1 198 ? -3.513 4.209 -5.724 1.00 79.25 198 MET A C 1
ATOM 1603 O O . MET A 1 198 ? -3.024 3.361 -6.467 1.00 79.25 198 MET A O 1
ATOM 1607 N N . THR A 1 199 ? -4.192 5.255 -6.214 1.00 75.81 199 THR A N 1
ATOM 1608 C CA . THR A 1 199 ? -4.238 5.575 -7.656 1.00 75.81 199 THR A CA 1
ATOM 1609 C C . THR A 1 199 ? -3.068 6.436 -8.130 1.00 75.81 199 THR A C 1
ATOM 1611 O O . THR A 1 199 ? -2.907 6.647 -9.333 1.00 75.81 199 THR A O 1
ATOM 1614 N N . ARG A 1 200 ? -2.254 6.970 -7.213 1.00 76.06 200 ARG A N 1
ATOM 1615 C CA . ARG A 1 200 ? -1.103 7.813 -7.545 1.00 76.06 200 ARG A CA 1
ATOM 1616 C C . ARG A 1 200 ? 0.123 6.928 -7.755 1.00 76.06 200 ARG A C 1
ATOM 1618 O O . ARG A 1 200 ? 0.455 6.108 -6.909 1.00 76.06 200 ARG A O 1
ATOM 1625 N N . SER A 1 201 ? 0.821 7.131 -8.869 1.00 72.56 201 SER A N 1
ATOM 1626 C CA . SER A 1 201 ? 2.157 6.569 -9.076 1.00 72.56 201 SER A CA 1
ATOM 1627 C C . SER A 1 201 ? 3.193 7.594 -8.621 1.00 72.56 201 SER A C 1
ATOM 1629 O O . SER A 1 201 ? 3.207 8.713 -9.136 1.00 72.56 201 SER A O 1
ATOM 1631 N N . VAL A 1 202 ? 4.043 7.221 -7.664 1.00 72.94 202 VAL A N 1
ATOM 1632 C CA . VAL A 1 202 ? 5.201 8.017 -7.237 1.00 72.94 202 VAL A CA 1
ATOM 1633 C C . VAL A 1 202 ? 6.460 7.219 -7.550 1.00 72.94 202 VAL A C 1
ATOM 1635 O O . VAL A 1 202 ? 6.759 6.221 -6.907 1.00 72.94 202 VAL A O 1
ATOM 1638 N N . ASP A 1 203 ? 7.190 7.651 -8.569 1.00 72.31 203 ASP A N 1
ATOM 1639 C CA . ASP A 1 203 ? 8.374 6.981 -9.119 1.00 72.31 203 ASP A CA 1
ATOM 1640 C C . ASP A 1 203 ? 9.679 7.734 -8.821 1.00 72.31 203 ASP A C 1
ATOM 1642 O O . ASP A 1 203 ? 10.757 7.351 -9.276 1.00 72.31 203 ASP A O 1
ATOM 1646 N N . ARG A 1 204 ? 9.586 8.814 -8.043 1.00 69.38 204 ARG A N 1
ATOM 1647 C CA . ARG A 1 204 ? 10.684 9.731 -7.758 1.00 69.38 204 ARG A CA 1
ATOM 1648 C C . ARG A 1 204 ? 10.942 9.824 -6.258 1.00 69.38 204 ARG A C 1
ATOM 1650 O O . ARG A 1 204 ? 10.023 10.030 -5.469 1.00 69.38 204 ARG A O 1
ATOM 1657 N N . GLU A 1 205 ? 12.215 9.767 -5.878 1.00 77.38 205 GLU A N 1
ATOM 1658 C CA . GLU A 1 205 ? 12.644 10.035 -4.505 1.00 77.38 205 GLU A CA 1
ATOM 1659 C C . GLU A 1 205 ? 12.280 11.456 -4.050 1.00 77.38 205 GLU A C 1
ATOM 1661 O O . GLU A 1 205 ? 12.294 12.418 -4.829 1.00 77.38 205 GLU A O 1
ATOM 1666 N N . LEU A 1 206 ? 12.000 11.591 -2.751 1.00 82.69 206 LEU A N 1
ATOM 1667 C CA . LEU A 1 206 ? 11.653 12.860 -2.106 1.00 82.69 206 LEU A CA 1
ATOM 1668 C C . LEU A 1 206 ? 10.417 13.538 -2.720 1.00 82.69 206 LEU A C 1
ATOM 1670 O O . LEU A 1 206 ? 10.307 14.767 -2.725 1.00 82.69 206 LEU A O 1
ATOM 1674 N N . TYR A 1 207 ? 9.495 12.740 -3.249 1.00 84.94 207 TYR A N 1
ATOM 1675 C CA . TYR A 1 207 ? 8.183 13.176 -3.694 1.00 84.94 207 TYR A CA 1
ATOM 1676 C C . TYR A 1 207 ? 7.111 12.494 -2.854 1.00 84.94 207 TYR A C 1
ATOM 1678 O O . TYR A 1 207 ? 7.119 11.275 -2.712 1.00 84.94 207 TYR A O 1
ATOM 1686 N N . TYR A 1 208 ? 6.191 13.284 -2.317 1.00 91.81 208 TYR A N 1
ATOM 1687 C CA . TYR A 1 208 ? 5.181 12.815 -1.381 1.00 91.81 208 TYR A CA 1
ATOM 1688 C C . TYR A 1 208 ? 3.816 13.330 -1.810 1.00 91.81 208 TYR A C 1
ATOM 1690 O O . TYR A 1 208 ? 3.654 14.520 -2.092 1.00 91.81 208 TYR A O 1
ATOM 1698 N N . VAL A 1 209 ? 2.826 12.447 -1.837 1.00 94.38 209 VAL A N 1
ATOM 1699 C CA . VAL A 1 209 ? 1.420 12.840 -1.946 1.00 94.38 209 VAL A CA 1
ATOM 1700 C C . VAL A 1 209 ? 0.759 12.521 -0.617 1.00 94.38 209 VAL A C 1
ATOM 1702 O O . VAL A 1 209 ? 0.798 11.372 -0.190 1.00 94.38 209 VAL A O 1
ATOM 1705 N N . THR A 1 210 ? 0.174 13.517 0.044 1.00 97.75 210 THR A N 1
ATOM 1706 C CA . THR A 1 210 ? -0.456 13.359 1.361 1.00 97.75 210 THR A CA 1
ATOM 1707 C C . THR A 1 210 ? -1.933 13.726 1.309 1.00 97.75 210 THR A C 1
ATOM 1709 O O . THR A 1 210 ? -2.347 14.59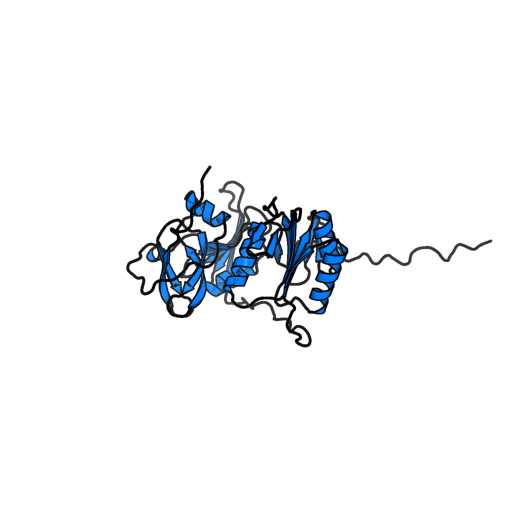4 0.543 1.00 97.75 210 THR A O 1
ATOM 1712 N N . VAL A 1 211 ? -2.750 13.062 2.121 1.00 97.81 211 VAL A N 1
ATOM 1713 C CA . VAL A 1 211 ? -4.168 13.372 2.309 1.00 97.81 211 VAL A CA 1
ATOM 1714 C C . VAL A 1 211 ? -4.440 13.480 3.802 1.00 97.81 211 VAL A C 1
ATOM 1716 O O . VAL A 1 211 ? -4.316 12.508 4.552 1.00 97.81 211 VAL A O 1
ATOM 1719 N N . LYS A 1 212 ? -4.834 14.673 4.240 1.00 98.00 212 LYS A N 1
ATOM 1720 C CA . LYS A 1 212 ? -5.269 14.925 5.610 1.00 98.00 212 LYS A CA 1
ATOM 1721 C C . LYS A 1 212 ? -6.719 14.486 5.791 1.00 98.00 212 LYS A C 1
ATOM 1723 O O . LYS A 1 212 ? -7.579 14.880 5.008 1.00 98.00 212 LYS A O 1
ATOM 1728 N N . THR A 1 213 ? -6.984 13.737 6.860 1.00 96.81 213 THR A N 1
ATOM 1729 C CA . THR A 1 213 ? -8.332 13.297 7.253 1.00 96.81 213 THR A CA 1
ATOM 1730 C C . THR A 1 213 ? -8.565 13.497 8.754 1.00 96.81 213 THR A C 1
ATOM 1732 O O . THR A 1 213 ? -7.595 13.685 9.501 1.00 96.81 213 THR A O 1
ATOM 1735 N N . PRO A 1 214 ? -9.815 13.412 9.249 1.00 94.81 214 PRO A N 1
ATOM 1736 C CA . PRO A 1 214 ? -10.090 13.388 10.688 1.00 94.81 214 PRO A CA 1
ATOM 1737 C C . PRO A 1 214 ? -9.392 12.235 11.431 1.00 94.81 214 PRO A C 1
ATOM 1739 O O . PRO A 1 214 ? -9.085 12.362 12.615 1.00 94.81 214 PRO A O 1
ATOM 1742 N N . MET A 1 215 ? -9.091 11.134 10.731 1.00 92.62 215 MET A N 1
ATOM 1743 C CA . MET A 1 215 ? -8.432 9.940 11.281 1.00 92.62 215 MET A CA 1
ATOM 1744 C C . MET A 1 215 ? -6.899 9.958 11.123 1.00 92.62 215 MET A C 1
ATOM 1746 O O . MET A 1 215 ? -6.230 8.944 11.344 1.00 92.62 215 MET A O 1
ATOM 1750 N N . GLY A 1 216 ? -6.335 11.120 10.781 1.00 94.62 216 GLY A N 1
ATOM 1751 C CA . GLY A 1 216 ? -4.902 11.342 10.600 1.00 94.62 216 GLY A CA 1
ATOM 1752 C C . GLY A 1 216 ? -4.520 11.642 9.151 1.00 94.62 216 GLY A C 1
ATOM 1753 O O . GLY A 1 216 ? -5.367 11.670 8.254 1.00 94.62 216 GLY A O 1
ATOM 1754 N N . THR A 1 217 ? -3.230 11.886 8.931 1.00 97.12 217 THR A N 1
ATOM 1755 C CA . THR A 1 217 ? -2.676 12.118 7.593 1.00 97.12 217 THR A CA 1
ATOM 1756 C C . THR A 1 217 ? -2.110 10.823 7.029 1.00 97.12 217 THR A C 1
ATOM 1758 O O . THR A 1 217 ? -1.259 10.176 7.648 1.00 97.12 217 THR A O 1
ATOM 1761 N N . TRP A 1 218 ? -2.577 10.476 5.837 1.00 96.19 218 TRP A N 1
ATOM 1762 C CA . TRP A 1 218 ? -2.062 9.378 5.029 1.00 96.19 218 TRP A CA 1
ATOM 1763 C C . TRP A 1 218 ? -1.180 9.930 3.921 1.00 96.19 218 TRP A C 1
ATOM 1765 O O . TRP A 1 218 ? -1.413 11.041 3.451 1.00 96.19 218 TRP A O 1
ATOM 1775 N N . GLY A 1 219 ? -0.193 9.165 3.474 1.00 94.31 219 GLY A N 1
ATOM 1776 C CA . GLY A 1 219 ? 0.612 9.548 2.326 1.00 94.31 219 GLY A CA 1
ATOM 1777 C C . GLY A 1 219 ? 1.075 8.361 1.505 1.00 94.31 219 GLY A C 1
ATOM 1778 O O . GLY A 1 219 ? 0.970 7.216 1.932 1.00 94.31 219 GLY A O 1
ATOM 1779 N N . ILE A 1 220 ? 1.557 8.652 0.305 1.00 88.06 220 ILE A N 1
ATOM 1780 C CA . ILE A 1 220 ? 2.235 7.696 -0.563 1.00 88.06 220 ILE A CA 1
ATOM 1781 C C . ILE A 1 220 ? 3.514 8.335 -1.099 1.00 88.06 220 ILE A C 1
ATOM 1783 O O . ILE A 1 220 ? 3.527 9.511 -1.485 1.00 88.06 220 ILE A O 1
ATOM 1787 N N . ASP A 1 221 ? 4.588 7.558 -1.097 1.00 84.50 221 ASP A N 1
ATOM 1788 C CA . ASP A 1 221 ? 5.867 7.904 -1.707 1.00 84.50 221 ASP A CA 1
ATOM 1789 C C . ASP A 1 221 ? 6.406 6.730 -2.542 1.00 84.50 221 ASP A C 1
ATOM 1791 O O . ASP A 1 221 ? 5.692 5.763 -2.820 1.00 84.50 221 ASP A O 1
ATOM 1795 N N . ILE A 1 222 ? 7.674 6.807 -2.955 1.00 77.88 222 ILE A N 1
ATOM 1796 C CA . ILE A 1 222 ? 8.336 5.754 -3.740 1.00 77.88 222 ILE A CA 1
ATOM 1797 C C . ILE A 1 222 ? 8.395 4.387 -3.023 1.00 77.88 222 ILE A C 1
ATOM 1799 O O . ILE A 1 222 ? 8.596 3.359 -3.672 1.00 77.88 222 ILE A O 1
ATOM 1803 N N . LYS A 1 223 ? 8.239 4.354 -1.694 1.00 76.38 223 LYS A N 1
ATOM 1804 C CA . LYS A 1 223 ? 8.222 3.145 -0.857 1.00 76.38 223 LYS A CA 1
ATOM 1805 C C . LYS A 1 223 ? 6.809 2.657 -0.545 1.00 76.38 223 LYS A C 1
ATOM 1807 O O . LYS A 1 223 ? 6.659 1.584 0.026 1.00 76.38 223 LYS A O 1
ATOM 1812 N N . GLY A 1 224 ? 5.785 3.382 -0.986 1.00 81.44 224 GLY A N 1
ATOM 1813 C CA . GLY A 1 224 ? 4.392 2.974 -0.879 1.00 81.44 224 GLY A CA 1
ATOM 1814 C C . GLY A 1 224 ? 3.604 3.797 0.130 1.00 81.44 224 GLY A C 1
ATOM 1815 O O . GLY A 1 224 ? 3.938 4.940 0.442 1.00 81.44 224 GLY A O 1
ATOM 1816 N N . LEU A 1 225 ? 2.476 3.235 0.561 1.00 88.25 225 LEU A N 1
ATOM 1817 C CA . LEU A 1 225 ? 1.541 3.897 1.464 1.00 88.25 225 LEU A CA 1
ATOM 1818 C C . LEU A 1 225 ? 2.137 3.979 2.874 1.00 88.25 225 LEU A C 1
ATOM 1820 O O . LEU A 1 225 ? 2.677 3.001 3.385 1.00 88.25 225 LEU A O 1
ATOM 1824 N N . TYR A 1 226 ? 1.972 5.119 3.534 1.00 89.50 226 TYR A N 1
ATOM 1825 C CA . TYR A 1 226 ? 2.382 5.330 4.916 1.00 89.50 226 TYR A CA 1
ATOM 1826 C C . TYR A 1 226 ? 1.365 6.186 5.678 1.00 89.50 226 TYR A C 1
ATOM 1828 O O . TYR A 1 226 ? 0.529 6.887 5.100 1.00 89.50 226 TYR A O 1
ATOM 1836 N N . LYS A 1 227 ? 1.457 6.141 7.008 1.00 94.00 227 LYS A N 1
ATOM 1837 C CA . LYS A 1 227 ? 0.722 7.016 7.921 1.00 94.00 227 LYS A CA 1
ATOM 1838 C C . LYS A 1 227 ? 1.734 7.930 8.595 1.00 94.00 227 LYS A C 1
ATOM 1840 O O . LYS A 1 227 ? 2.706 7.442 9.158 1.00 94.00 227 LYS A O 1
ATOM 1845 N N . GLU A 1 228 ? 1.542 9.247 8.507 1.00 92.56 228 GLU A N 1
ATOM 1846 C CA . GLU A 1 228 ? 2.541 10.203 9.023 1.00 92.56 228 GLU A CA 1
ATOM 1847 C C . GLU A 1 228 ? 2.728 10.098 10.536 1.00 92.56 228 GLU A C 1
ATOM 1849 O O . GLU A 1 228 ? 3.822 10.328 11.055 1.00 92.56 228 GLU A O 1
ATOM 1854 N N . ARG A 1 229 ? 1.629 9.835 11.245 1.00 94.44 229 ARG A N 1
ATOM 1855 C CA . ARG A 1 229 ? 1.608 9.702 12.696 1.00 94.44 229 ARG A CA 1
ATOM 1856 C C . ARG A 1 229 ? 0.350 8.984 13.154 1.00 94.44 229 ARG A C 1
ATOM 1858 O O . ARG A 1 229 ? -0.741 9.229 12.629 1.00 94.44 229 ARG A O 1
ATOM 1865 N N . LEU A 1 230 ? 0.483 8.169 14.189 1.00 95.62 230 LEU A N 1
ATOM 1866 C CA . LEU A 1 230 ? -0.653 7.639 14.925 1.00 95.62 230 LEU A CA 1
ATOM 1867 C C . LEU A 1 230 ? -1.360 8.745 15.710 1.00 95.62 230 LEU A C 1
ATOM 1869 O O . LEU A 1 230 ? -0.746 9.647 16.286 1.00 95.62 230 LEU A O 1
ATOM 1873 N N . LEU A 1 231 ? -2.684 8.655 15.781 1.00 95.12 231 LEU A N 1
ATOM 1874 C CA . LEU A 1 231 ? -3.451 9.500 16.686 1.00 95.12 231 LEU A CA 1
ATOM 1875 C C . LEU A 1 231 ? -3.220 9.060 18.136 1.00 95.12 231 LEU A C 1
ATOM 1877 O O . LEU A 1 231 ? -3.025 7.880 18.419 1.00 95.12 23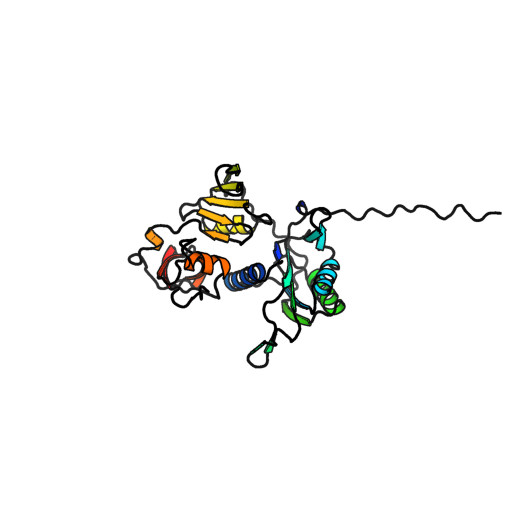1 LEU A O 1
ATOM 1881 N N . LEU A 1 232 ? -3.305 10.004 19.078 1.00 93.81 232 LEU A N 1
ATOM 1882 C CA . LEU A 1 232 ? -3.063 9.731 20.502 1.00 93.81 232 LEU A CA 1
ATOM 1883 C C . LEU A 1 232 ? -3.938 8.589 21.041 1.00 93.81 232 LEU A C 1
ATOM 1885 O O . LEU A 1 232 ? -3.444 7.729 21.767 1.00 93.81 232 LEU A O 1
ATOM 1889 N N . TRP A 1 233 ? -5.208 8.520 20.634 1.00 94.81 233 TRP A N 1
ATOM 1890 C CA . TRP A 1 233 ? -6.110 7.448 21.062 1.00 94.81 233 TRP A CA 1
ATOM 1891 C C . TRP A 1 233 ? -5.698 6.062 20.548 1.00 94.81 233 TRP A C 1
ATOM 1893 O O . TRP A 1 233 ? -6.056 5.071 21.170 1.00 94.81 233 TRP A O 1
ATOM 1903 N N . GLN A 1 234 ? -4.916 5.962 19.466 1.00 96.56 234 GLN A N 1
ATOM 1904 C CA . GLN A 1 234 ? -4.423 4.670 18.967 1.00 96.56 234 GLN A CA 1
ATOM 1905 C C . GLN A 1 234 ? -3.365 4.059 19.898 1.00 96.56 234 GLN A C 1
ATOM 1907 O O . GLN A 1 234 ? -3.062 2.868 19.808 1.00 96.56 234 GLN A O 1
ATOM 1912 N N . THR A 1 235 ? -2.792 4.871 20.791 1.00 95.19 235 THR A N 1
ATOM 1913 C CA . THR A 1 235 ? -1.767 4.445 21.753 1.00 95.19 235 THR A CA 1
ATOM 1914 C C . THR A 1 235 ? -2.329 4.007 23.101 1.00 95.19 235 THR A C 1
ATOM 1916 O O . THR A 1 235 ? -1.662 3.246 23.810 1.00 95.19 235 THR A O 1
ATOM 1919 N N . ASP A 1 236 ? -3.545 4.450 23.424 1.00 94.94 236 ASP A N 1
ATOM 1920 C CA . ASP A 1 236 ? -4.284 4.073 24.623 1.00 94.94 236 ASP A CA 1
ATOM 1921 C C . ASP A 1 236 ? -5.139 2.839 24.326 1.00 94.94 236 ASP A C 1
ATOM 1923 O O . ASP A 1 236 ? -5.975 2.863 23.428 1.00 94.94 236 ASP A O 1
ATOM 1927 N N . ILE A 1 237 ? -4.923 1.755 25.074 1.00 96.31 237 ILE A N 1
ATOM 1928 C CA . ILE A 1 237 ? -5.646 0.488 24.892 1.00 96.31 237 ILE A CA 1
ATOM 1929 C C . ILE A 1 237 ? -6.955 0.410 25.678 1.00 96.31 237 ILE A C 1
ATOM 1931 O O . ILE A 1 237 ? -7.759 -0.481 25.408 1.00 96.31 237 ILE A O 1
ATOM 1935 N N . ALA A 1 238 ? -7.189 1.325 26.625 1.00 96.31 238 ALA A N 1
ATOM 1936 C CA . ALA A 1 238 ? -8.403 1.352 27.435 1.00 96.31 238 ALA A CA 1
ATOM 1937 C C . ALA A 1 238 ? -9.717 1.420 26.626 1.00 96.31 238 ALA A C 1
ATOM 1939 O O . ALA A 1 238 ? -10.667 0.746 27.020 1.00 96.31 238 ALA A O 1
ATOM 1940 N N . PRO A 1 239 ? -9.820 2.168 25.505 1.00 95.25 239 PRO A N 1
ATOM 1941 C CA . PRO A 1 239 ? -11.059 2.253 24.739 1.00 95.25 239 PRO A CA 1
ATOM 1942 C C . PRO A 1 239 ? -11.290 1.076 23.781 1.00 95.25 239 PRO A C 1
ATOM 1944 O O . PRO A 1 239 ? -12.223 1.141 22.981 1.00 95.25 239 PRO A O 1
ATOM 1947 N N . ALA A 1 240 ? -10.440 0.046 23.784 1.00 96.69 240 ALA A N 1
ATOM 1948 C CA . ALA A 1 240 ? -10.658 -1.115 22.936 1.00 96.69 240 ALA A CA 1
ATOM 1949 C C . ALA A 1 240 ? -11.880 -1.918 23.397 1.00 96.69 240 ALA A C 1
ATOM 1951 O O . ALA A 1 240 ? -12.037 -2.228 24.575 1.00 96.69 240 ALA A O 1
ATOM 1952 N N . GLU A 1 241 ? -12.723 -2.289 22.442 1.00 97.94 241 GLU A N 1
ATOM 1953 C CA . GLU A 1 241 ? -13.959 -3.031 22.691 1.00 97.94 241 GLU A CA 1
ATOM 1954 C C . GLU A 1 241 ? -13.819 -4.512 22.335 1.00 97.94 241 GLU A C 1
ATOM 1956 O O . GLU A 1 241 ? -14.523 -5.355 22.885 1.00 97.94 241 GLU A O 1
ATOM 1961 N N . ILE A 1 242 ? -12.929 -4.818 21.391 1.00 97.88 242 ILE A N 1
ATOM 1962 C CA . ILE A 1 242 ? -12.737 -6.141 20.799 1.00 97.88 242 ILE A CA 1
ATOM 1963 C C . ILE A 1 242 ? -11.259 -6.358 20.465 1.00 97.88 242 ILE A C 1
ATOM 1965 O O . ILE A 1 242 ? -10.501 -5.400 20.303 1.00 97.88 242 ILE A O 1
ATOM 1969 N N . ASP A 1 243 ? -10.848 -7.614 20.332 1.00 97.94 243 ASP A N 1
ATOM 1970 C CA . ASP A 1 243 ? -9.534 -7.963 19.792 1.00 97.94 243 ASP A CA 1
ATOM 1971 C C . ASP A 1 243 ? -9.617 -8.037 18.263 1.00 97.94 243 ASP A C 1
ATOM 1973 O O . ASP A 1 243 ? -10.533 -8.648 17.723 1.00 97.94 243 ASP A O 1
ATOM 1977 N N . GLY A 1 244 ? -8.680 -7.400 17.563 1.00 96.25 244 GLY A N 1
ATOM 1978 C CA . GLY A 1 244 ? -8.504 -7.555 16.117 1.00 96.25 244 GLY A CA 1
ATOM 1979 C C . GLY A 1 244 ? -7.201 -8.280 15.798 1.00 96.25 244 GLY A C 1
ATOM 1980 O O . GLY A 1 244 ? -6.343 -8.471 16.667 1.00 96.25 244 GLY A O 1
ATOM 1981 N N . HIS A 1 245 ? -7.012 -8.641 14.532 1.00 91.44 245 HIS A N 1
ATOM 1982 C CA . HIS A 1 245 ? -5.849 -9.418 14.109 1.00 91.44 245 HIS A CA 1
ATOM 1983 C C . HIS A 1 245 ? -5.084 -8.735 12.986 1.00 91.44 245 HIS A C 1
ATOM 1985 O O . HIS A 1 245 ? -5.676 -8.268 12.022 1.00 91.44 245 HIS A O 1
ATOM 1991 N N . ILE A 1 246 ? -3.753 -8.718 13.098 1.00 88.38 246 ILE A N 1
ATOM 1992 C CA . ILE A 1 246 ? -2.896 -8.369 11.965 1.00 88.38 246 ILE A CA 1
ATOM 1993 C C . ILE A 1 246 ? -2.841 -9.566 11.016 1.00 88.38 246 ILE A C 1
ATOM 1995 O O . ILE A 1 246 ? -2.442 -10.662 11.443 1.00 88.38 246 ILE A O 1
ATOM 1999 N N . LEU A 1 247 ? -3.200 -9.346 9.751 1.00 77.62 247 LEU A N 1
ATOM 2000 C CA . LEU A 1 247 ? -3.105 -10.353 8.694 1.00 77.62 247 LEU A CA 1
ATOM 2001 C C . LEU A 1 247 ? -1.792 -10.214 7.921 1.00 77.62 247 LEU A C 1
ATOM 2003 O O . LEU A 1 247 ? -1.282 -9.115 7.734 1.00 77.62 247 LEU A O 1
ATOM 2007 N N . GLY A 1 248 ? -1.281 -11.347 7.437 1.00 69.38 248 GLY A N 1
ATOM 2008 C CA . GLY A 1 248 ? -0.105 -11.382 6.572 1.00 69.38 248 GLY A CA 1
ATOM 2009 C C . GLY A 1 248 ? 1.214 -11.028 7.264 1.00 69.38 248 GLY A C 1
ATOM 2010 O O . GLY A 1 248 ? 1.331 -10.975 8.496 1.00 69.38 248 GLY A O 1
ATOM 2011 N N . ILE A 1 249 ? 2.228 -10.851 6.427 1.00 68.56 249 ILE A N 1
ATOM 2012 C CA . ILE A 1 249 ? 3.498 -10.229 6.791 1.00 68.56 249 ILE A CA 1
ATOM 2013 C C . ILE A 1 249 ? 3.299 -8.720 6.537 1.00 68.56 249 ILE A C 1
ATOM 2015 O O . ILE A 1 249 ? 2.478 -8.360 5.702 1.00 68.56 249 ILE A O 1
ATOM 2019 N N . PRO A 1 250 ? 3.868 -7.821 7.347 1.00 72.19 250 PRO A N 1
ATOM 2020 C CA . PRO A 1 250 ? 3.860 -6.400 7.038 1.00 72.19 250 PRO A CA 1
ATOM 2021 C C . PRO A 1 250 ? 4.984 -6.051 6.065 1.00 72.19 250 PRO A C 1
ATOM 2023 O O . PRO A 1 250 ? 6.018 -6.720 6.039 1.00 72.19 250 PRO A O 1
ATOM 2026 N N . ASP A 1 251 ? 4.820 -4.933 5.363 1.00 70.38 251 ASP A N 1
ATOM 2027 C CA . ASP A 1 251 ? 5.882 -4.334 4.562 1.00 70.38 251 ASP A CA 1
ATOM 2028 C C . ASP A 1 251 ? 7.170 -4.159 5.395 1.00 70.38 251 ASP A C 1
ATOM 2030 O O . ASP A 1 251 ? 7.185 -3.514 6.450 1.00 70.38 251 ASP A O 1
ATOM 2034 N N . THR A 1 252 ? 8.261 -4.770 4.928 1.00 72.12 252 THR A N 1
ATOM 2035 C CA . THR A 1 252 ? 9.540 -4.863 5.649 1.00 72.12 252 THR A CA 1
ATOM 2036 C C . THR A 1 252 ? 10.192 -3.499 5.820 1.00 72.12 252 THR A C 1
ATOM 2038 O O . THR A 1 252 ? 10.805 -3.242 6.861 1.00 72.12 252 THR A O 1
ATOM 2041 N N . PHE A 1 253 ? 10.033 -2.603 4.843 1.00 75.50 253 PHE A N 1
ATOM 2042 C CA . PHE A 1 253 ? 10.581 -1.255 4.902 1.00 75.50 253 PHE A CA 1
ATOM 2043 C C . PHE A 1 253 ? 9.928 -0.445 6.027 1.00 75.50 253 PHE A C 1
ATOM 2045 O O . PHE A 1 253 ? 10.617 0.014 6.940 1.00 75.50 253 PHE A O 1
ATOM 2052 N N . SER A 1 254 ? 8.601 -0.308 6.021 1.00 78.62 254 SER A N 1
ATOM 2053 C CA . SER A 1 254 ? 7.869 0.427 7.055 1.00 78.62 254 SER A CA 1
ATOM 2054 C C . SER A 1 254 ? 8.004 -0.225 8.432 1.00 78.62 254 SER A C 1
ATOM 2056 O O . SER A 1 254 ? 8.160 0.496 9.420 1.00 78.62 254 SER A O 1
ATOM 2058 N N . LEU A 1 255 ? 8.044 -1.563 8.513 1.00 82.69 255 LEU A N 1
ATOM 2059 C CA . LEU A 1 255 ? 8.325 -2.286 9.756 1.00 82.69 255 LEU A CA 1
ATOM 2060 C C . LEU A 1 255 ? 9.709 -1.932 10.312 1.00 82.69 255 LEU A C 1
ATOM 2062 O O . LEU A 1 255 ? 9.827 -1.619 11.496 1.00 82.69 255 LEU A O 1
ATOM 2066 N N . THR A 1 256 ? 10.742 -1.939 9.467 1.00 80.69 256 THR A N 1
ATOM 2067 C CA . THR A 1 256 ? 12.116 -1.586 9.857 1.00 80.69 256 THR A CA 1
ATOM 2068 C C . THR A 1 256 ? 12.190 -0.137 10.326 1.00 80.69 256 THR A C 1
ATOM 2070 O O . THR A 1 256 ? 12.745 0.133 11.389 1.00 80.69 256 THR A O 1
ATOM 2073 N N . GLN A 1 257 ? 11.558 0.793 9.600 1.00 81.31 257 GLN A N 1
ATOM 2074 C CA . GLN A 1 257 ? 11.499 2.208 9.979 1.00 81.31 257 GLN A CA 1
ATOM 2075 C C . GLN A 1 257 ? 10.816 2.421 11.336 1.00 81.31 257 GLN A C 1
ATOM 2077 O O . GLN A 1 257 ? 11.266 3.257 12.125 1.00 81.31 257 GLN A O 1
ATOM 2082 N N . ALA A 1 258 ? 9.761 1.658 11.631 1.00 89.50 258 ALA A N 1
ATOM 2083 C CA . ALA A 1 258 ? 9.117 1.669 12.939 1.00 89.50 258 ALA A CA 1
ATOM 2084 C C . ALA A 1 258 ? 10.006 1.045 14.031 1.00 89.50 258 ALA A C 1
ATOM 2086 O O . ALA A 1 258 ? 10.082 1.573 15.139 1.00 89.50 258 ALA A O 1
ATOM 2087 N N . ALA A 1 259 ? 10.723 -0.040 13.719 1.00 86.69 259 ALA A N 1
ATOM 2088 C CA . ALA A 1 259 ? 11.614 -0.728 14.652 1.00 86.69 259 ALA A CA 1
ATOM 2089 C C . ALA A 1 259 ? 12.804 0.137 15.097 1.00 86.69 259 ALA A C 1
ATOM 2091 O O . ALA A 1 259 ? 13.155 0.135 16.276 1.00 86.69 259 ALA A O 1
ATOM 2092 N N . VAL A 1 260 ? 13.385 0.925 14.186 1.00 86.00 260 VAL A N 1
ATOM 2093 C CA . VAL A 1 260 ? 14.476 1.867 14.505 1.00 86.00 260 VAL A CA 1
ATOM 2094 C C . VAL A 1 260 ? 13.978 3.211 15.060 1.00 86.00 260 VAL A C 1
ATOM 2096 O O . VAL A 1 260 ? 14.778 4.113 15.302 1.00 86.00 260 VAL A O 1
ATOM 2099 N N . GLY A 1 261 ? 12.662 3.381 15.231 1.00 86.25 261 GLY A N 1
ATOM 2100 C CA . GLY A 1 261 ? 12.052 4.607 15.754 1.00 86.25 261 GLY A CA 1
ATOM 2101 C C . GLY A 1 261 ? 12.075 5.802 14.794 1.00 86.25 261 GLY A C 1
ATOM 2102 O O . GLY A 1 261 ? 11.852 6.931 15.227 1.00 86.25 261 GLY A O 1
ATOM 2103 N N . SER A 1 262 ? 12.337 5.576 13.501 1.00 83.88 262 SER A N 1
ATOM 2104 C CA . SER A 1 262 ? 12.228 6.624 12.474 1.00 83.88 262 SER A CA 1
ATOM 2105 C C . SER A 1 262 ? 10.769 6.987 12.186 1.00 83.88 262 SER A C 1
ATOM 2107 O O . SER A 1 262 ? 10.481 8.146 11.897 1.00 83.88 262 SER A O 1
ATOM 2109 N N . ASN A 1 263 ? 9.860 6.016 12.325 1.00 87.25 263 ASN A N 1
ATOM 2110 C CA . ASN A 1 263 ? 8.409 6.193 12.284 1.00 87.25 263 ASN A CA 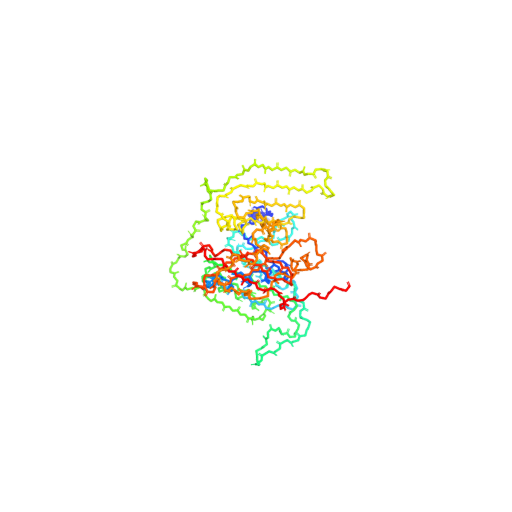1
ATOM 2111 C C . ASN A 1 263 ? 7.770 5.642 13.570 1.00 87.25 263 ASN A C 1
ATOM 2113 O O . ASN A 1 263 ? 8.331 4.768 14.228 1.00 87.25 263 ASN A O 1
ATOM 2117 N N . ASP A 1 264 ? 6.579 6.123 13.927 1.00 92.38 264 ASP A N 1
ATOM 2118 C CA . ASP A 1 264 ? 5.829 5.623 15.092 1.00 92.38 264 ASP A CA 1
ATOM 2119 C C . ASP A 1 264 ? 4.957 4.392 14.778 1.00 92.38 264 ASP A C 1
ATOM 2121 O O . ASP A 1 264 ? 4.385 3.772 15.682 1.00 92.38 264 ASP A O 1
ATOM 2125 N N . SER A 1 265 ? 4.853 4.043 13.495 1.00 94.25 265 SER A N 1
ATOM 2126 C CA . SER A 1 265 ? 4.015 2.969 12.985 1.00 94.25 265 SER A CA 1
ATOM 2127 C C . SER A 1 265 ? 4.537 2.378 11.678 1.00 94.25 265 SER A C 1
ATOM 2129 O O . SER A 1 265 ? 5.318 3.001 10.957 1.00 94.25 265 SER A O 1
ATOM 2131 N N . PHE A 1 266 ? 4.079 1.165 11.384 1.00 91.69 266 PHE A N 1
ATOM 2132 C CA . PHE A 1 266 ? 4.214 0.500 10.092 1.00 91.69 266 PHE A CA 1
ATOM 2133 C C . PHE A 1 266 ? 2.834 0.147 9.541 1.00 91.69 266 PHE A C 1
ATOM 2135 O O . PHE A 1 266 ? 1.872 0.024 10.305 1.00 91.69 266 PHE A O 1
ATOM 2142 N N . ILE A 1 267 ? 2.727 -0.001 8.221 1.00 89.75 267 ILE A N 1
ATOM 2143 C CA . ILE A 1 267 ? 1.449 -0.267 7.560 1.00 89.75 267 ILE A CA 1
ATOM 2144 C C . ILE A 1 267 ? 1.207 -1.769 7.468 1.00 89.75 267 ILE A C 1
ATOM 2146 O O . ILE A 1 267 ? 2.082 -2.536 7.076 1.00 89.75 267 ILE A O 1
ATOM 2150 N N . THR A 1 268 ? 0.005 -2.202 7.840 1.00 87.56 268 THR A N 1
ATOM 2151 C CA . THR A 1 268 ? -0.375 -3.611 7.757 1.00 87.56 268 THR A CA 1
ATOM 2152 C C . THR A 1 268 ? -1.883 -3.793 7.613 1.00 87.56 268 THR A C 1
ATOM 2154 O O . THR A 1 268 ? -2.667 -2.855 7.777 1.00 87.56 268 THR A O 1
ATOM 2157 N N . SER A 1 269 ? -2.296 -5.018 7.302 1.00 87.25 269 SER A N 1
ATOM 2158 C CA . SER A 1 269 ? -3.697 -5.422 7.252 1.00 87.25 269 SER A CA 1
ATOM 2159 C C . SER A 1 269 ? -4.246 -5.687 8.637 1.00 87.25 269 SER A C 1
ATOM 2161 O O . SER A 1 269 ? -3.630 -6.416 9.414 1.00 87.25 269 SER A O 1
ATOM 2163 N N . ILE A 1 270 ? -5.470 -5.246 8.884 1.00 91.31 270 ILE A N 1
ATOM 2164 C CA . ILE A 1 270 ? -6.225 -5.589 10.079 1.00 91.31 270 ILE A CA 1
ATOM 2165 C C . ILE A 1 270 ? -7.505 -6.321 9.689 1.00 91.31 270 ILE A C 1
ATOM 2167 O O . ILE A 1 270 ? -8.223 -5.892 8.790 1.00 91.31 270 ILE A O 1
ATOM 2171 N N . GLU A 1 271 ? -7.808 -7.398 10.405 1.00 92.25 271 GLU A N 1
ATOM 2172 C CA . GLU A 1 271 ? -9.127 -8.018 10.466 1.00 92.25 271 GLU A CA 1
ATOM 2173 C C . GLU A 1 271 ? -9.857 -7.582 11.735 1.00 92.25 271 GLU A C 1
ATOM 2175 O O . GLU A 1 271 ? -9.312 -7.640 12.844 1.00 92.25 271 GLU A O 1
ATOM 2180 N N . CYS A 1 272 ? -11.114 -7.169 11.578 1.00 94.31 272 CYS A N 1
ATOM 2181 C CA . CYS A 1 272 ? -11.962 -6.819 12.707 1.00 94.31 272 CYS A CA 1
ATOM 2182 C C . CYS A 1 272 ? -12.457 -8.082 13.412 1.00 94.31 272 CYS A C 1
ATOM 2184 O O . CYS A 1 272 ? -13.154 -8.885 12.792 1.00 94.31 272 CYS A O 1
ATOM 2186 N N . GLY A 1 273 ? -12.244 -8.196 14.724 1.00 95.12 273 GLY A N 1
ATOM 2187 C CA . GLY A 1 273 ? -12.753 -9.338 15.496 1.00 95.12 273 GLY A CA 1
ATOM 2188 C C . GLY A 1 273 ? -14.273 -9.380 15.674 1.00 95.12 273 GLY A C 1
ATOM 2189 O O . GLY A 1 273 ? -14.795 -10.363 16.186 1.00 95.12 273 GLY A O 1
ATOM 2190 N N . ASN A 1 274 ? -14.998 -8.331 15.269 1.00 96.88 274 ASN A N 1
ATOM 2191 C CA . ASN A 1 274 ? -16.461 -8.285 15.345 1.00 96.88 274 ASN A CA 1
ATOM 2192 C C . ASN A 1 274 ? -17.138 -8.638 14.016 1.00 96.88 274 ASN A C 1
ATOM 2194 O O . ASN A 1 274 ? -17.998 -9.509 13.981 1.00 96.88 274 ASN A O 1
ATOM 2198 N N . CYS A 1 275 ? -16.788 -7.953 12.923 1.00 88.56 275 CYS A N 1
ATOM 2199 C CA . CYS A 1 275 ? -17.460 -8.135 11.630 1.00 88.56 275 CYS A CA 1
ATOM 2200 C C . CYS A 1 275 ? -16.611 -8.852 10.572 1.00 88.56 275 CYS A C 1
ATOM 2202 O O . CYS A 1 275 ? -17.096 -9.050 9.462 1.00 88.56 275 CYS A O 1
ATOM 2204 N N . GLY A 1 276 ? -15.350 -9.185 10.870 1.00 88.25 276 GLY A N 1
ATOM 2205 C CA . GLY A 1 276 ? -14.427 -9.791 9.907 1.00 88.25 276 GLY A CA 1
ATOM 2206 C C . GLY A 1 276 ? -14.017 -8.868 8.756 1.00 88.25 276 GLY A C 1
ATOM 2207 O O . GLY A 1 276 ? -13.381 -9.323 7.814 1.00 88.25 276 GLY A O 1
ATOM 2208 N N . HIS A 1 277 ? -14.380 -7.580 8.791 1.00 89.25 277 HIS A N 1
ATOM 2209 C CA . HIS A 1 277 ? -13.972 -6.628 7.761 1.00 89.25 277 HIS A CA 1
ATOM 2210 C C . HIS A 1 277 ? -12.454 -6.429 7.780 1.00 89.25 277 HIS A C 1
ATOM 2212 O O . HIS A 1 277 ? -11.853 -6.339 8.855 1.00 89.25 277 HIS A O 1
ATOM 2218 N N . HIS A 1 278 ? -11.858 -6.350 6.590 1.00 88.75 278 HIS A N 1
ATOM 2219 C CA . HIS A 1 278 ? -10.420 -6.208 6.379 1.00 88.75 278 HIS A CA 1
ATOM 2220 C C . HIS A 1 278 ? -10.099 -4.801 5.882 1.00 88.75 278 HIS A C 1
ATOM 2222 O O . HIS A 1 278 ? -10.743 -4.322 4.952 1.00 88.75 278 HIS A O 1
ATOM 2228 N N . TRP A 1 279 ? -9.098 -4.149 6.470 1.00 90.81 279 TRP A N 1
ATOM 2229 C CA . TRP A 1 279 ? -8.627 -2.836 6.022 1.00 90.81 279 TRP A CA 1
ATOM 2230 C C . TRP A 1 279 ? -7.140 -2.642 6.326 1.00 90.81 279 TRP A C 1
ATOM 2232 O O . TRP A 1 279 ? -6.527 -3.438 7.033 1.00 90.81 279 TRP A O 1
ATOM 2242 N N . VAL A 1 280 ? -6.553 -1.583 5.771 1.00 89.38 280 VAL A N 1
ATOM 2243 C CA . VAL A 1 280 ? -5.152 -1.207 6.005 1.00 89.38 280 VAL A CA 1
ATOM 2244 C C . VAL A 1 280 ? -5.069 -0.146 7.094 1.00 89.38 280 VAL A C 1
ATOM 2246 O O . VAL A 1 280 ? -5.800 0.846 7.041 1.00 89.38 280 VAL A O 1
ATOM 2249 N N . GLU A 1 281 ? -4.156 -0.322 8.047 1.00 93.88 281 GLU A N 1
ATOM 2250 C CA . GLU A 1 281 ? -3.941 0.625 9.139 1.00 93.88 281 GLU A CA 1
ATOM 2251 C C . GLU A 1 281 ? -2.462 0.714 9.557 1.00 93.88 281 GLU A C 1
ATOM 2253 O O . GLU A 1 281 ? -1.686 -0.221 9.357 1.00 93.88 281 GLU A O 1
ATOM 2258 N N . GLY A 1 282 ? -2.076 1.849 10.147 1.00 94.69 282 GLY A N 1
ATOM 2259 C CA . GLY A 1 282 ? -0.795 2.012 10.824 1.00 94.69 282 GLY A CA 1
ATOM 2260 C C . GLY A 1 282 ? -0.828 1.409 12.229 1.00 94.69 282 GLY A C 1
ATOM 2261 O O . GLY A 1 282 ? -1.705 1.736 13.034 1.00 94.69 282 GLY A O 1
ATOM 2262 N N . VAL A 1 283 ? 0.146 0.559 12.549 1.00 95.75 283 VAL A N 1
ATOM 2263 C CA . VAL A 1 283 ? 0.287 -0.070 13.870 1.00 95.75 283 VAL A CA 1
ATOM 2264 C C . VAL A 1 283 ? 1.681 0.136 14.447 1.00 95.75 283 VAL A C 1
ATOM 2266 O O . VAL A 1 283 ? 2.671 0.203 13.723 1.00 95.75 283 VAL A O 1
ATOM 2269 N N . ARG A 1 284 ? 1.771 0.229 15.774 1.00 96.38 284 ARG A N 1
ATOM 2270 C CA . ARG A 1 284 ? 3.047 0.366 16.490 1.00 96.38 284 ARG A CA 1
ATOM 2271 C C . ARG A 1 284 ? 3.897 -0.893 16.351 1.00 96.38 284 ARG A C 1
ATOM 2273 O O . ARG A 1 284 ? 3.350 -1.992 16.370 1.00 96.38 284 ARG A O 1
ATOM 2280 N N . TYR A 1 285 ? 5.221 -0.751 16.306 1.00 94.38 285 TYR A N 1
ATOM 2281 C CA . TYR A 1 285 ? 6.163 -1.877 16.372 1.00 94.38 285 TYR A CA 1
ATOM 2282 C C . TYR A 1 285 ? 6.233 -2.486 17.778 1.00 94.38 285 TYR A C 1
ATOM 2284 O O . TYR A 1 285 ? 6.297 -1.750 18.760 1.00 94.38 285 TYR A O 1
ATOM 2292 N N . GLN A 1 286 ? 6.195 -3.823 17.854 1.00 92.88 286 GLN A N 1
ATOM 2293 C CA . GLN A 1 286 ? 6.236 -4.622 19.090 1.00 92.88 286 GLN A CA 1
ATOM 2294 C C . GLN A 1 286 ? 5.395 -4.053 20.237 1.00 92.88 286 GLN A C 1
ATOM 2296 O O . GLN A 1 286 ? 5.843 -3.916 21.374 1.00 92.88 286 GLN A O 1
ATOM 2301 N N . ASN A 1 287 ? 4.159 -3.681 19.921 1.00 96.25 287 ASN A N 1
ATOM 2302 C CA . ASN A 1 287 ? 3.261 -3.063 20.878 1.00 96.25 287 ASN A CA 1
ATOM 2303 C C . ASN A 1 287 ? 1.803 -3.413 20.560 1.00 96.25 287 ASN A C 1
ATOM 2305 O O . ASN A 1 287 ? 1.474 -4.039 19.549 1.00 96.25 287 ASN A O 1
ATOM 2309 N N . TRP A 1 288 ? 0.911 -2.997 21.446 1.00 97.25 288 TRP A N 1
ATOM 2310 C CA . TRP A 1 288 ? -0.522 -2.981 21.187 1.00 97.25 288 TRP A CA 1
ATOM 2311 C C . TRP A 1 288 ? -0.888 -1.720 20.412 1.00 97.25 288 TRP A C 1
ATOM 2313 O O . TRP A 1 288 ? -0.243 -0.700 20.585 1.00 97.25 288 TRP A O 1
ATOM 2323 N N . THR A 1 289 ? -1.913 -1.732 19.576 1.00 97.75 289 THR A N 1
ATOM 2324 C CA . THR A 1 289 ? -2.460 -0.514 18.952 1.00 97.75 289 THR A CA 1
ATOM 2325 C C . THR A 1 289 ? -3.975 -0.607 18.977 1.00 97.75 289 THR A C 1
ATOM 2327 O O . THR A 1 289 ? -4.514 -1.703 18.828 1.00 97.75 289 THR A O 1
ATOM 2330 N N . VAL A 1 290 ? -4.666 0.512 19.183 1.00 98.06 290 VAL A N 1
ATOM 2331 C CA . VAL A 1 290 ? -6.116 0.579 18.977 1.00 98.06 290 VAL A CA 1
ATOM 2332 C C . VAL A 1 290 ? -6.399 1.142 17.597 1.00 98.06 290 VAL A C 1
ATOM 2334 O O . VAL A 1 290 ? -5.837 2.160 17.198 1.00 98.06 290 VAL A O 1
ATOM 2337 N N . VAL A 1 291 ? -7.263 0.457 16.860 1.00 97.00 291 VAL A N 1
ATOM 2338 C CA . VAL A 1 291 ? -7.654 0.804 15.494 1.00 97.00 291 VAL A CA 1
ATOM 2339 C C . VAL A 1 291 ? -9.169 0.709 15.364 1.00 97.00 291 VAL A C 1
ATOM 2341 O O . VAL A 1 291 ? -9.793 -0.171 15.955 1.00 97.00 291 VAL A O 1
ATOM 2344 N N . GLU A 1 292 ? -9.788 1.625 14.630 1.00 96.88 292 GLU A N 1
ATOM 2345 C CA . GLU A 1 292 ? -11.242 1.643 14.456 1.00 96.88 292 GLU A CA 1
ATOM 2346 C C . GLU A 1 292 ? -11.611 0.954 13.143 1.00 96.88 292 GLU A C 1
ATOM 2348 O O . GLU A 1 292 ? -11.038 1.257 12.100 1.00 96.88 292 GLU A O 1
ATOM 2353 N N . CYS A 1 293 ? -12.547 0.006 13.192 1.00 96.62 293 CYS A N 1
ATOM 2354 C CA . CYS A 1 293 ? -13.015 -0.661 11.983 1.00 96.62 293 CYS A CA 1
ATOM 2355 C C . CYS A 1 293 ? -13.884 0.304 11.156 1.00 96.62 293 CYS A C 1
ATOM 2357 O O . CYS A 1 293 ? -14.924 0.727 11.665 1.00 96.62 293 CYS A O 1
ATOM 2359 N N . PRO A 1 294 ? -13.567 0.576 9.878 1.00 93.69 294 PRO A N 1
ATOM 2360 C CA . PRO A 1 294 ? -14.345 1.512 9.060 1.00 93.69 294 PRO A CA 1
ATOM 2361 C C . PRO A 1 294 ? -15.764 1.008 8.746 1.00 93.69 294 PRO A C 1
ATOM 2363 O O . PRO A 1 294 ? -16.636 1.796 8.403 1.00 93.69 294 PRO A O 1
ATOM 2366 N N . HIS A 1 295 ? -16.019 -0.299 8.881 1.00 93.75 295 HIS A N 1
ATOM 2367 C CA . HIS A 1 295 ? -17.325 -0.897 8.596 1.00 93.75 295 HIS A CA 1
ATOM 2368 C C . HIS A 1 295 ? -18.282 -0.899 9.798 1.00 93.75 295 HIS A C 1
ATOM 2370 O O . HIS A 1 295 ? -19.477 -0.672 9.639 1.00 93.75 295 HIS A O 1
ATOM 2376 N N . CYS A 1 296 ? -17.795 -1.228 11.000 1.00 96.00 296 CYS A N 1
ATOM 2377 C CA . CYS A 1 296 ? -18.651 -1.364 12.190 1.00 96.00 296 CYS A CA 1
ATOM 2378 C C . CYS A 1 296 ? -18.318 -0.389 13.325 1.00 96.00 296 CYS A C 1
ATOM 2380 O O . CYS A 1 296 ? -18.952 -0.457 14.376 1.00 96.00 296 CYS A O 1
ATOM 2382 N N . HIS A 1 297 ? -17.319 0.476 13.134 1.00 95.94 297 HIS A N 1
ATOM 2383 C CA . HIS A 1 297 ? -16.849 1.494 14.081 1.00 95.94 297 HIS A CA 1
ATOM 2384 C C . HIS A 1 297 ? -16.391 0.971 15.449 1.00 95.94 297 HIS A C 1
ATOM 2386 O O . HIS A 1 297 ? -16.119 1.751 16.358 1.00 95.94 297 HIS A O 1
ATOM 2392 N N . LYS A 1 298 ? -16.262 -0.351 15.612 1.00 97.94 298 LYS A N 1
ATOM 2393 C CA . LYS A 1 298 ? -15.699 -0.941 16.825 1.00 97.94 298 LYS A CA 1
ATOM 2394 C C . LYS A 1 298 ? -14.199 -0.706 16.898 1.00 97.94 298 LYS A C 1
ATOM 2396 O O . LYS A 1 298 ? -13.480 -0.867 15.905 1.00 97.94 298 LYS A O 1
ATOM 2401 N N . ARG A 1 299 ? -13.726 -0.393 18.102 1.00 98.19 299 ARG A N 1
ATOM 2402 C CA . ARG A 1 299 ? -12.299 -0.234 18.395 1.00 98.19 299 ARG A CA 1
ATOM 2403 C C . ARG A 1 299 ? -11.656 -1.580 18.687 1.00 98.19 299 ARG A C 1
ATOM 2405 O O . ARG A 1 299 ? -11.972 -2.237 19.677 1.00 98.19 299 ARG A O 1
ATOM 2412 N N . ASN A 1 300 ? -10.742 -1.975 17.813 1.00 98.44 300 ASN A N 1
ATOM 2413 C CA . ASN A 1 300 ? -10.000 -3.221 17.879 1.00 98.44 300 ASN A CA 1
ATOM 2414 C C . ASN A 1 300 ? -8.647 -2.975 18.541 1.00 98.44 300 ASN A C 1
ATOM 2416 O O . ASN A 1 300 ? -7.903 -2.088 18.124 1.00 98.44 300 ASN A O 1
ATOM 2420 N N . LYS A 1 301 ? -8.302 -3.793 19.531 1.00 98.19 301 LYS A N 1
ATOM 2421 C CA . LYS A 1 301 ? -6.942 -3.907 20.059 1.00 98.19 301 LYS A CA 1
ATOM 2422 C C . LYS A 1 301 ? -6.175 -4.916 19.212 1.00 98.19 301 LYS A C 1
ATOM 2424 O O . LYS A 1 301 ? -6.572 -6.073 19.120 1.00 98.19 301 LYS A O 1
ATOM 2429 N N . VAL A 1 302 ? -5.074 -4.485 18.610 1.00 97.25 302 VAL A N 1
ATOM 2430 C CA . VAL A 1 302 ? -4.235 -5.311 17.729 1.00 97.25 302 VAL A CA 1
ATOM 2431 C C . VAL A 1 302 ? -2.813 -5.401 18.274 1.00 97.25 302 VAL A C 1
ATOM 2433 O O . VAL A 1 302 ? -2.310 -4.438 18.851 1.00 97.25 302 VAL A O 1
ATOM 2436 N N . SER A 1 303 ? -2.168 -6.561 18.127 1.00 95.69 303 SER A N 1
ATOM 2437 C CA . SER A 1 303 ? -0.817 -6.823 18.645 1.00 95.69 303 SER A CA 1
ATOM 2438 C C . SER A 1 303 ? 0.182 -7.040 17.522 1.00 95.69 303 SER A C 1
ATOM 2440 O O . SER A 1 303 ? -0.041 -7.900 16.671 1.00 95.69 303 SER A O 1
ATOM 2442 N N . SER A 1 304 ? 1.319 -6.348 17.576 1.00 94.50 304 SER A N 1
ATOM 2443 C CA . SER A 1 304 ? 2.443 -6.542 16.649 1.00 94.50 304 SER A CA 1
ATOM 2444 C C . SER A 1 304 ? 3.653 -7.252 17.272 1.00 94.50 304 SER A C 1
ATOM 2446 O O . SER A 1 304 ? 4.670 -7.403 16.606 1.00 94.50 304 SER A O 1
ATOM 2448 N N . HIS A 1 305 ? 3.561 -7.741 18.516 1.00 89.81 305 HIS A N 1
ATOM 2449 C CA . HIS A 1 305 ? 4.677 -8.393 19.232 1.00 89.81 305 HIS A CA 1
ATOM 2450 C C . HIS A 1 305 ? 5.262 -9.623 18.524 1.00 89.81 305 HIS A C 1
ATOM 2452 O O . HIS A 1 305 ? 6.396 -10.000 18.793 1.00 89.81 305 HIS A O 1
ATOM 2458 N N . LYS A 1 306 ? 4.496 -10.257 17.627 1.00 83.06 306 LYS A N 1
ATOM 2459 C CA . LYS A 1 306 ? 4.959 -11.406 16.836 1.00 83.06 306 LYS A CA 1
ATOM 2460 C C . LYS A 1 306 ? 5.991 -11.032 15.764 1.00 83.06 306 LYS A C 1
ATOM 2462 O O . LYS A 1 306 ? 6.620 -11.925 15.211 1.00 83.06 306 LYS A O 1
ATOM 2467 N N . TYR A 1 307 ? 6.138 -9.745 15.454 1.00 80.94 307 TYR A N 1
ATOM 2468 C CA . TYR A 1 307 ? 7.092 -9.255 14.467 1.00 80.94 307 TYR A CA 1
ATOM 2469 C C . TYR A 1 307 ? 8.358 -8.761 15.168 1.00 80.94 307 TYR A C 1
ATOM 2471 O O . TYR A 1 307 ? 8.295 -7.996 16.132 1.00 80.94 307 TYR A O 1
ATOM 2479 N N . ALA A 1 308 ? 9.510 -9.205 14.678 1.00 76.88 308 ALA A N 1
ATOM 2480 C CA . ALA A 1 308 ? 10.818 -8.777 15.143 1.00 76.88 308 ALA A CA 1
ATOM 2481 C C . ALA A 1 308 ? 11.701 -8.481 13.931 1.00 76.88 308 ALA A C 1
ATOM 2483 O O . ALA A 1 308 ? 11.676 -9.225 12.953 1.00 76.88 308 ALA A O 1
ATOM 2484 N N . VAL A 1 309 ? 12.457 -7.391 14.010 1.00 72.75 309 VAL A N 1
ATOM 2485 C CA . VAL A 1 309 ? 13.481 -7.020 13.032 1.00 72.75 309 VAL A CA 1
ATOM 2486 C C . VAL A 1 309 ? 14.836 -7.167 13.714 1.00 72.75 309 VAL A C 1
ATOM 2488 O O . VAL A 1 309 ? 15.060 -6.573 14.771 1.00 72.75 309 VAL A O 1
ATOM 2491 N N . GLU A 1 310 ? 15.731 -7.966 13.134 1.00 63.34 310 GLU A N 1
ATOM 2492 C CA . GLU A 1 310 ? 17.133 -7.999 13.552 1.00 63.34 310 GLU A CA 1
ATOM 2493 C C . GLU A 1 310 ? 17.833 -6.761 12.987 1.00 63.34 310 GLU A C 1
ATOM 2495 O O . GLU A 1 310 ? 18.005 -6.623 11.778 1.00 63.34 310 GLU A O 1
ATOM 2500 N N . ILE A 1 311 ? 18.190 -5.829 13.869 1.00 55.50 311 ILE A N 1
ATOM 2501 C CA . ILE A 1 311 ? 18.983 -4.656 13.503 1.00 55.50 311 ILE A CA 1
ATOM 2502 C C . ILE A 1 311 ? 20.450 -5.082 13.598 1.00 55.50 311 ILE A C 1
ATOM 2504 O O . ILE A 1 311 ? 20.955 -5.284 14.704 1.00 55.50 311 ILE A O 1
ATOM 2508 N N . VAL A 1 312 ? 21.095 -5.268 12.444 1.00 43.06 312 VAL A N 1
ATOM 2509 C CA . VAL A 1 312 ? 22.537 -5.558 12.323 1.00 43.06 312 VAL A CA 1
ATOM 2510 C C . VAL A 1 312 ? 23.329 -4.261 12.230 1.00 43.06 312 VAL A C 1
ATOM 2512 O O . VAL A 1 312 ? 22.899 -3.367 11.465 1.00 43.06 312 VAL A O 1
#

Secondary structure (DSSP, 8-state):
----SS-S------PPPP-GGG--SEEE-SHHHHHHHHHHHHHTS----EEEEEESSHHHHHHHHTTSTTEEE-TTT--EEESSS-EEEEEE-S--S-EEETTEEEE-TT--EEEEEESTT--HHHHHHHHHHHHHTT-EEEEEEPPP--SS----PPP--TTTSEEEEEEE-TTSTT--EEEEEE-S-HHHHHHHHHT----STTEEEEEEETTEEEEEETTEEEES---GGGT--TT--EE-EEESPPPHHHHHHHHTTSSS-EEEEEE-TTT--EEEEEE-TTSEEEEE-TTT--EEEEE-TT------

Sequence (312 aa):
MGLLDRWFGKGRSKLPSFTESDNVGTRQSTFDQAVAYWEMRNMRQKFDPFVLYYFSNERRARKALLELDCVHEAKDTGNLICTEPLIFGYYQTEVEDEVVIAGVVLSPKGGKYEAIVAGENLSHELWQKAKDAFEKHGGWRKNDREPEKVAAAVTKKPPNFAGKVQMLRKYTDRNRPGNPTYEDYECDDAELAKEFLMTRSVDRELYYVTVKTPMGTWGIDIKGLYKERLLLWQTDIAPAEIDGHILGIPDTFSLTQAAVGSNDSFITSIECGNCGHHWVEGVRYQNWTVVECPHCHKRNKVSSHKYAVEIV

pLDDT: mean 81.96, std 17.77, range [34.16, 98.44]